Protein AF-0000000086523453 (afdb_homodimer)

Solvent-accessible surface area (backbone atoms only — not comparable to full-atom values): 12894 Å² total; per-residue (Å²): 135,84,78,77,76,75,79,75,74,76,71,74,72,71,74,71,70,66,69,70,64,76,69,58,44,53,35,40,29,28,6,10,30,69,18,30,41,33,29,72,36,93,56,28,33,38,37,38,46,43,72,28,90,29,22,49,87,71,52,66,56,50,11,13,32,19,27,64,87,33,46,65,54,89,89,49,62,55,28,38,37,42,44,21,76,66,43,42,78,51,52,44,46,43,41,31,61,88,31,75,49,38,33,20,28,41,92,48,55,90,76,26,42,23,64,75,42,78,44,135,134,83,77,77,76,74,78,73,74,74,70,74,73,70,73,69,69,64,70,69,64,78,69,58,43,52,34,39,30,28,7,12,30,69,18,30,41,33,29,75,36,94,56,27,32,37,37,39,45,44,73,29,91,28,22,50,87,72,51,65,56,48,12,13,30,19,26,65,86,33,45,64,56,88,89,47,61,55,28,38,35,44,44,22,77,64,43,41,77,51,51,44,47,45,41,31,59,88,32,73,48,36,33,19,29,42,92,46,55,89,74,24,41,24,64,72,44,78,44,136

Sequence (240 aa):
MNKKLGKISLIAAALLLNSYAYADYPLTCRGGGSLSIHNVGGNQVQIRFSPGAGAVTNGLQPGQCTWSDRALRDSEPRRICDSSSSASSYVAQLLNSNAYTIFQIGQGRPGCFSVTRVGPMNKKLGKISLIAAALLLNSYAYADYPLTCRGGGSLSIHNVGGNQVQIRFSPGAGAVTNGLQPGQCTWSDRALRDSEPRRICDSSSSASSYVAQLLNSNAYTIFQIGQGRPGCFSVTRVGP

Secondary structure (DSSP, 8-state):
------------------------EEEEEE-STT-EEEEEETTEEEEE-EEPSSSGGG---TTEEEESSSPPPTTS-SEEEEEHHHHTTTTTGGG-TT-EEEEEEES--TTSEEEEEE--/-----------------------PEEEEEE-STT-EEEEEETTEEEEE-EEPSSSGGG---TTEEEESSSPPPTTS-SEEEEEHHHHTTTTTGGG-TT-EEEEEE-S--TTSEEEEEE--

Nearest PDB structures (foldseek):
  6cqo-assembly4_H-2  TM=5.719E-01  e=1.404E-01  Saccharomyces cerevisiae S288C
  6cqm-assembly2_H-3  TM=5.966E-01  e=2.807E-01  Saccharomyces cerevisiae S288C
  9f2a-assembly1_A  TM=5.270E-01  e=2.993E+00  Pyrococcus abyssi GE5
  8ejf-assembly1_A  TM=3.540E-01  e=5.331E+00  Mammarenavirus lassaense
  7sh2-assembly1_G  TM=2.109E-01  e=7.115E+00  Saccharomyces cerevisiae

pLDDT: mean 84.62, std 21.48, range [30.52, 98.56]

Radius of gyration: 29.09 Å; Cα contacts (8 Å, |Δi|>4): 579; chains: 2; bounding box: 62×140×66 Å

Foldseek 3Di:
DPPPPPPPPPPPPPPPVPVVVQFFFKKKAAAADPWDWDDPDPQKIKIFAAWDPWACVVPDFHRYIATNHITDDPLDARMAMDGNVVCVVCVVRNHDRPHMKIFGFGDDDPRHTYGPDIDD/DPPPPPPPPPPPPPPPVPVVVQFFFKKKAAAADPWDWDDPDPQKIKIFAAWDPWACVVPDFHRYIATNHITDDPLDARIAMDGNVVCVVCVVRNHDRPHMKIFRFGDDDPRHTYGPDIDD

Organism: NCBI:txid111769

Structure (mmCIF, N/CA/C/O backbone):
data_AF-0000000086523453-model_v1
#
loop_
_entity.id
_entity.type
_entity.pdbx_description
1 polymer 'Secreted protein'
#
loop_
_atom_site.group_PDB
_atom_site.id
_atom_site.type_symbol
_atom_site.label_atom_id
_atom_site.label_alt_id
_atom_site.label_comp_id
_atom_site.label_asym_id
_atom_site.label_entity_id
_atom_site.label_seq_id
_atom_site.pdbx_PDB_ins_code
_atom_site.Cartn_x
_atom_site.Cartn_y
_atom_site.Cartn_z
_atom_site.occupancy
_atom_site.B_iso_or_equiv
_atom_site.auth_seq_id
_atom_site.auth_comp_id
_atom_site.auth_asym_id
_atom_site.auth_atom_id
_atom_site.pdbx_PDB_model_num
ATOM 1 N N . MET A 1 1 ? -28.594 -79.688 -10.172 1 30.77 1 MET A N 1
ATOM 2 C CA . MET A 1 1 ? -28.062 -78.625 -11.039 1 30.77 1 MET A CA 1
ATOM 3 C C . MET A 1 1 ? -28.047 -77.312 -10.312 1 30.77 1 MET A C 1
ATOM 5 O O . MET A 1 1 ? -29.062 -76.625 -10.25 1 30.77 1 MET A O 1
ATOM 9 N N . ASN A 1 2 ? -27.328 -77.25 -9.109 1 40.47 2 ASN A N 1
ATOM 10 C CA . ASN A 1 2 ? -27.172 -76.125 -8.148 1 40.47 2 ASN A CA 1
ATOM 11 C C . ASN A 1 2 ? -26.516 -74.938 -8.797 1 40.47 2 ASN A C 1
ATOM 13 O O . ASN A 1 2 ? -25.375 -75 -9.25 1 40.47 2 ASN A O 1
ATOM 17 N N . LYS A 1 3 ? -27.391 -74 -9.43 1 41.38 3 LYS A N 1
ATOM 18 C CA . LYS A 1 3 ? -27.016 -72.75 -10.047 1 41.38 3 LYS A CA 1
ATOM 19 C C . LYS A 1 3 ? -26.281 -71.812 -9.055 1 41.38 3 LYS A C 1
ATOM 21 O O . LYS A 1 3 ? -26.828 -71.5 -8.008 1 41.38 3 LYS A O 1
ATOM 26 N N . LYS A 1 4 ? -24.938 -72 -8.93 1 41.97 4 LYS A N 1
ATOM 27 C CA . LYS A 1 4 ? -24.031 -71.062 -8.234 1 41.97 4 LYS A CA 1
ATOM 28 C C . LYS A 1 4 ? -24.297 -69.625 -8.656 1 41.97 4 LYS A C 1
ATOM 30 O O . LYS A 1 4 ? -24.188 -69.312 -9.836 1 41.97 4 LYS A O 1
ATOM 35 N N . LEU A 1 5 ? -25.328 -68.938 -8.055 1 47.31 5 LEU A N 1
ATOM 36 C CA . LEU A 1 5 ? -25.531 -67.5 -8.203 1 47.31 5 LEU A CA 1
ATOM 37 C C . LEU A 1 5 ? -24.234 -66.75 -8.023 1 47.31 5 LEU A C 1
ATOM 39 O O . LEU A 1 5 ? -23.562 -66.875 -6.996 1 47.31 5 LEU A O 1
ATOM 43 N N . GLY A 1 6 ? -23.547 -66.5 -9.109 1 41.75 6 GLY A N 1
ATOM 44 C CA . GLY A 1 6 ? -22.344 -65.688 -9.18 1 41.75 6 GLY A CA 1
ATOM 45 C C . GLY A 1 6 ? -22.5 -64.312 -8.5 1 41.75 6 GLY A C 1
ATOM 46 O O . GLY A 1 6 ? -23.5 -63.625 -8.719 1 41.75 6 GLY A O 1
ATOM 47 N N . LYS A 1 7 ? -22.016 -64.125 -7.168 1 49 7 LYS A N 1
ATOM 48 C CA . LYS A 1 7 ? -21.891 -62.906 -6.422 1 49 7 LYS A CA 1
ATOM 49 C C . LYS A 1 7 ? -21.359 -61.781 -7.305 1 49 7 LYS A C 1
ATOM 51 O O . LYS A 1 7 ? -20.25 -61.875 -7.828 1 49 7 LYS A O 1
ATOM 56 N N . ILE A 1 8 ? -22.297 -61.125 -8.055 1 43.66 8 ILE A N 1
ATOM 57 C CA . ILE A 1 8 ? -21.891 -59.906 -8.727 1 43.66 8 ILE A CA 1
ATOM 58 C C . ILE A 1 8 ? -21.297 -58.938 -7.715 1 43.66 8 ILE A C 1
ATOM 60 O O . ILE A 1 8 ? -21.953 -58.531 -6.754 1 43.66 8 ILE A O 1
ATOM 64 N N . SER A 1 9 ? -20 -59.094 -7.469 1 44.72 9 SER A N 1
ATOM 65 C CA . SER A 1 9 ? -19.344 -58.094 -6.656 1 44.72 9 SER A CA 1
ATOM 66 C C . SER A 1 9 ? -19.609 -56.688 -7.215 1 44.72 9 SER A C 1
ATOM 68 O O . SER A 1 9 ? -19.266 -56.406 -8.367 1 44.72 9 SER A O 1
ATOM 70 N N . LEU A 1 10 ? -20.719 -56.062 -6.758 1 43.69 10 LEU A N 1
ATOM 71 C CA . LEU A 1 10 ? -20.844 -54.625 -7.051 1 43.69 10 LEU A CA 1
ATOM 72 C C . LEU A 1 10 ? -19.562 -53.875 -6.656 1 43.69 10 LEU A C 1
ATOM 74 O O . LEU A 1 10 ? -19.219 -53.844 -5.477 1 43.69 10 LEU A O 1
ATOM 78 N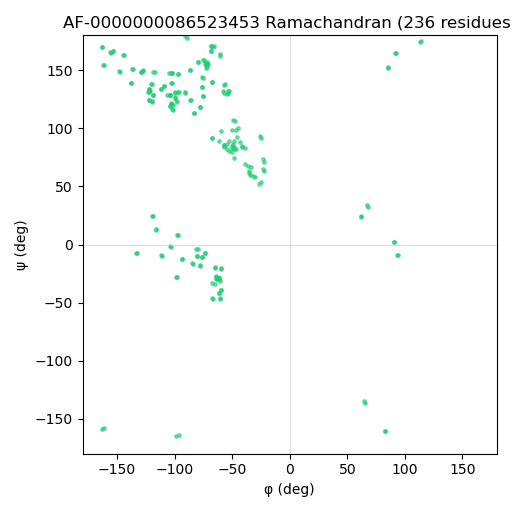 N . ILE A 1 11 ? -18.562 -53.875 -7.512 1 41.47 11 ILE A N 1
ATOM 79 C CA . ILE A 1 11 ? -17.453 -52.969 -7.27 1 41.47 11 ILE A CA 1
ATOM 80 C C . ILE A 1 11 ? -17.969 -51.531 -7.18 1 41.47 11 ILE A C 1
ATOM 82 O O . ILE A 1 11 ? -18.531 -51 -8.141 1 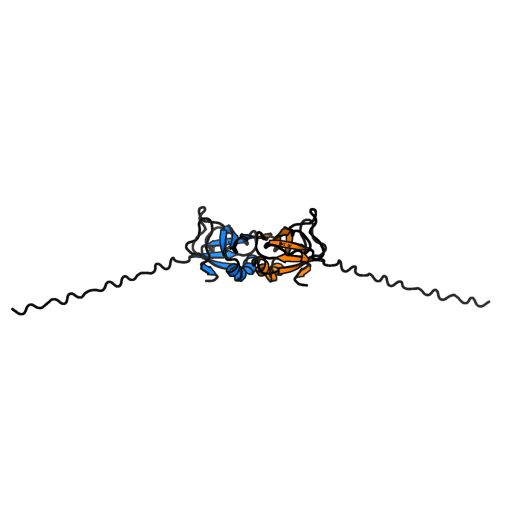41.47 11 ILE A O 1
ATOM 86 N N . ALA A 1 12 ? -18.422 -51.156 -6.043 1 40.56 12 ALA A N 1
ATOM 87 C CA . ALA A 1 12 ? -18.641 -49.719 -5.867 1 40.56 12 ALA A CA 1
ATOM 88 C C . ALA A 1 12 ? -17.422 -48.938 -6.312 1 40.56 12 ALA A C 1
ATOM 90 O O . ALA A 1 12 ? -16.328 -49.094 -5.766 1 40.56 12 ALA A O 1
ATOM 91 N N . ALA A 1 13 ? -17.344 -48.562 -7.598 1 41.72 13 ALA A N 1
ATOM 92 C CA . ALA A 1 13 ? -16.375 -47.562 -7.957 1 41.72 13 ALA A CA 1
ATOM 93 C C . ALA A 1 13 ? -16.516 -46.312 -7.074 1 41.72 13 ALA A C 1
ATOM 95 O O . ALA A 1 13 ? -17.562 -45.656 -7.09 1 41.72 13 ALA A O 1
ATOM 96 N N . ALA A 1 14 ? -15.992 -46.344 -5.91 1 39.88 14 ALA A N 1
ATOM 97 C CA . ALA A 1 14 ? -15.836 -45.031 -5.266 1 39.88 14 ALA A CA 1
ATOM 98 C C . ALA A 1 14 ? -15.32 -44 -6.254 1 39.88 14 ALA A C 1
ATOM 100 O O . ALA A 1 14 ? -14.258 -44.156 -6.848 1 39.88 14 ALA A O 1
ATOM 101 N N . LEU A 1 15 ? -16.219 -43.344 -6.973 1 38.41 15 LEU A N 1
ATOM 102 C CA . LEU A 1 15 ? -15.805 -42.094 -7.574 1 38.41 15 LEU A CA 1
ATOM 103 C C . LEU A 1 15 ? -14.898 -41.312 -6.637 1 38.41 15 LEU A C 1
ATOM 105 O O . LEU A 1 15 ? -15.336 -40.812 -5.59 1 38.41 15 LEU A O 1
ATOM 109 N N . LEU A 1 16 ? -13.719 -41.812 -6.43 1 35.88 16 LEU A N 1
ATOM 110 C CA . LEU A 1 16 ? -12.758 -40.844 -5.914 1 35.88 16 LEU A CA 1
ATOM 111 C C . LEU A 1 16 ? -13 -39.469 -6.523 1 35.88 16 LEU A C 1
ATOM 113 O O . LEU A 1 16 ? -12.711 -39.25 -7.703 1 35.88 16 LEU A O 1
ATOM 117 N N . LEU A 1 17 ? -14.148 -38.875 -6.305 1 36.44 17 LEU A N 1
ATOM 118 C CA . LEU A 1 17 ? -14.117 -37.438 -6.484 1 36.44 17 LEU A CA 1
ATOM 119 C C . LEU A 1 17 ? -12.75 -36.875 -6.105 1 36.44 17 LEU A C 1
ATOM 121 O O . LEU A 1 17 ? -12.414 -36.781 -4.926 1 36.44 17 LEU A O 1
ATOM 125 N N . ASN A 1 18 ? -11.742 -37.312 -6.746 1 38.66 18 ASN A N 1
ATOM 126 C CA . ASN A 1 18 ? -10.586 -36.406 -6.645 1 38.66 18 ASN A CA 1
ATOM 127 C C . ASN A 1 18 ? -11.008 -34.938 -6.613 1 38.66 18 ASN A C 1
ATOM 129 O O . ASN A 1 18 ? -11.539 -34.438 -7.598 1 38.66 18 ASN A O 1
ATOM 133 N N . SER A 1 19 ? -11.703 -34.531 -5.672 1 39.06 19 SER A N 1
ATOM 134 C CA . SER A 1 19 ? -11.695 -33.094 -5.512 1 39.06 19 SER A CA 1
ATOM 135 C C . SER A 1 19 ? -10.445 -32.469 -6.121 1 39.06 19 SER A C 1
ATOM 137 O O . SER A 1 19 ? -9.328 -32.75 -5.676 1 39.06 19 SER A O 1
ATOM 139 N N . TYR A 1 20 ? -10.234 -32.531 -7.391 1 39.69 20 TYR A N 1
ATOM 140 C CA . TYR A 1 20 ?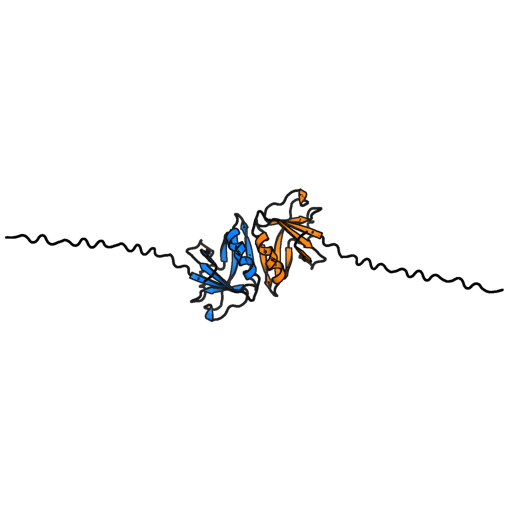 -9.188 -31.719 -7.996 1 39.69 20 TYR A CA 1
ATOM 141 C C . TYR A 1 20 ? -8.93 -30.469 -7.172 1 39.69 20 TYR A C 1
ATOM 143 O O . TYR A 1 20 ? -9.805 -29.609 -7.059 1 39.69 20 TYR A O 1
ATOM 151 N N . ALA A 1 21 ? -8.688 -30.547 -5.902 1 43.75 21 ALA A N 1
ATOM 152 C CA . ALA A 1 21 ? -8.203 -29.375 -5.18 1 43.75 21 ALA A CA 1
ATOM 153 C C . ALA A 1 21 ? -7.527 -28.391 -6.129 1 43.75 21 ALA A C 1
ATOM 155 O O . ALA A 1 21 ? -6.617 -28.766 -6.875 1 43.75 21 ALA A O 1
ATOM 156 N N . TYR A 1 22 ? -8.234 -27.688 -6.934 1 51.69 22 TYR A N 1
ATOM 157 C CA . TYR A 1 22 ? -7.59 -26.688 -7.77 1 51.69 22 TYR A CA 1
ATOM 158 C C . TYR A 1 22 ? -6.289 -26.203 -7.133 1 51.69 22 TYR A C 1
ATOM 160 O O . TYR A 1 22 ? -6.254 -25.891 -5.941 1 51.69 22 TYR A O 1
ATOM 168 N N . ALA A 1 23 ? -5.164 -26.797 -7.465 1 68 23 ALA A N 1
ATOM 169 C CA . ALA A 1 23 ? -3.816 -26.656 -6.918 1 68 23 ALA A CA 1
ATOM 170 C C . ALA A 1 23 ? -3.42 -25.172 -6.828 1 68 23 ALA A C 1
ATOM 172 O O . ALA A 1 23 ? -3.607 -24.422 -7.781 1 68 23 ALA A O 1
ATOM 173 N N . ASP A 1 24 ? -3.398 -24.688 -5.621 1 86.69 24 ASP A N 1
ATOM 174 C CA . ASP A 1 24 ? -2.77 -23.391 -5.398 1 86.69 24 ASP A CA 1
ATOM 175 C C . ASP A 1 24 ? -1.308 -23.406 -5.844 1 86.69 24 ASP A C 1
ATOM 177 O O . ASP A 1 24 ? -0.628 -24.422 -5.723 1 86.69 24 ASP A O 1
ATOM 181 N N . TYR A 1 25 ? -0.963 -22.453 -6.555 1 92 25 TYR A N 1
ATOM 182 C CA . TYR A 1 25 ? 0.413 -22.312 -7.012 1 92 25 TYR A CA 1
ATOM 183 C C . TYR A 1 25 ? 1.116 -21.188 -6.258 1 92 25 TYR A C 1
ATOM 185 O O . TYR A 1 25 ? 0.587 -20.078 -6.148 1 92 25 TYR A O 1
ATOM 193 N N . PRO A 1 26 ? 2.279 -21.516 -5.73 1 96.56 26 PRO A N 1
ATOM 194 C CA . PRO A 1 26 ? 2.971 -20.516 -4.918 1 96.56 26 PRO A CA 1
ATOM 195 C C . PRO A 1 26 ? 3.666 -19.453 -5.762 1 96.56 26 PRO A C 1
ATOM 197 O O . PRO A 1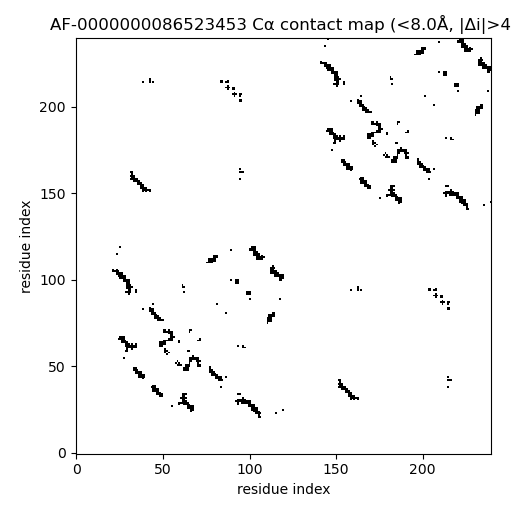 26 ? 4.504 -19.766 -6.602 1 96.56 26 PRO A O 1
ATOM 200 N N . LEU A 1 27 ? 3.264 -18.266 -5.602 1 97.31 27 LEU A N 1
ATOM 201 C CA . LEU A 1 27 ? 3.92 -17.062 -6.133 1 97.31 27 LEU A CA 1
ATOM 202 C C . LEU A 1 27 ? 4.727 -16.359 -5.047 1 97.31 27 LEU A C 1
ATOM 204 O O . LEU A 1 27 ? 4.168 -15.93 -4.035 1 97.31 27 LEU A O 1
ATOM 208 N N . THR A 1 28 ? 6.023 -16.281 -5.184 1 98.56 28 THR A N 1
ATOM 209 C CA . THR A 1 28 ? 6.891 -15.617 -4.219 1 98.56 28 THR A CA 1
ATOM 210 C C . THR A 1 28 ? 7.191 -14.188 -4.66 1 98.56 28 THR A C 1
ATOM 212 O O . THR A 1 28 ? 7.59 -13.953 -5.801 1 98.56 28 THR A O 1
ATOM 215 N N . CYS A 1 29 ? 7.016 -13.258 -3.736 1 98.44 29 CYS A N 1
ATOM 216 C CA . CYS A 1 29 ? 7.289 -11.852 -3.99 1 98.44 29 CYS A CA 1
ATOM 217 C C . CYS A 1 29 ? 8.32 -11.305 -3.008 1 98.44 29 CYS A C 1
ATOM 219 O O . CYS A 1 29 ? 8.258 -11.594 -1.812 1 98.44 29 CYS A O 1
ATOM 221 N N . ARG A 1 30 ? 9.281 -10.586 -3.504 1 98 30 ARG A N 1
ATOM 222 C CA . ARG A 1 30 ? 10.125 -9.758 -2.646 1 98 30 ARG A CA 1
ATOM 223 C C . ARG A 1 30 ? 9.555 -8.352 -2.521 1 98 30 ARG A C 1
ATOM 225 O O . ARG A 1 30 ? 9.203 -7.727 -3.525 1 98 30 ARG A O 1
ATOM 232 N N . GLY A 1 31 ? 9.469 -7.895 -1.261 1 97.38 31 GLY A N 1
ATOM 233 C CA . GLY A 1 31 ? 8.953 -6.551 -1.049 1 97.38 31 GLY A CA 1
ATOM 234 C C . GLY A 1 31 ? 9.883 -5.465 -1.547 1 97.38 31 GLY A C 1
ATOM 235 O O . GLY A 1 31 ? 11.031 -5.742 -1.9 1 97.38 31 GLY A O 1
ATOM 236 N N . GLY A 1 32 ? 9.328 -4.215 -1.537 1 96.81 32 GLY A N 1
ATOM 237 C CA . GLY A 1 32 ? 10.133 -3.066 -1.926 1 96.81 32 GLY A CA 1
ATOM 238 C C . GLY A 1 32 ? 10.195 -2.863 -3.428 1 96.81 32 GLY A C 1
ATOM 239 O O . GLY A 1 32 ? 9.266 -3.238 -4.148 1 96.81 32 GLY A O 1
ATOM 240 N N . GLY A 1 33 ? 11.18 -2.139 -3.793 1 95.88 33 GLY A N 1
ATOM 241 C CA . GLY A 1 33 ? 11.297 -1.812 -5.203 1 95.88 33 GLY A CA 1
ATOM 242 C C . GLY A 1 33 ? 10.156 -0.948 -5.715 1 95.88 33 GLY A C 1
ATOM 243 O O . GLY A 1 33 ? 9.805 0.053 -5.086 1 95.88 33 GLY A O 1
ATOM 244 N N . SER A 1 34 ? 9.648 -1.332 -6.848 1 91.56 34 SER A N 1
ATOM 245 C CA . SER A 1 34 ? 8.57 -0.537 -7.426 1 91.56 34 SER A CA 1
ATOM 246 C C . SER A 1 34 ? 7.207 -1.147 -7.117 1 91.56 34 SER A C 1
ATOM 248 O O . SER A 1 34 ? 6.203 -0.782 -7.734 1 91.56 34 SER A O 1
ATOM 250 N N . LEU A 1 35 ? 7.168 -2.148 -6.273 1 97.19 35 LEU A N 1
ATOM 251 C CA . LEU A 1 35 ? 5.898 -2.762 -5.895 1 97.19 35 LEU A CA 1
ATOM 252 C C . LEU A 1 35 ? 4.945 -1.725 -5.309 1 97.19 35 LEU A C 1
ATOM 254 O O . LEU A 1 35 ? 5.363 -0.867 -4.527 1 97.19 35 LEU A O 1
ATOM 258 N N . SER A 1 36 ? 3.619 -1.779 -5.711 1 97.75 36 SER A N 1
ATOM 259 C CA . SER A 1 36 ? 2.65 -0.798 -5.23 1 97.75 36 SER A CA 1
ATOM 260 C C . SER A 1 36 ? 1.34 -1.466 -4.828 1 97.75 36 SER A C 1
ATOM 262 O O . SER A 1 36 ? 0.986 -2.52 -5.359 1 97.75 36 SER A O 1
ATOM 264 N N . ILE A 1 37 ? 0.709 -0.859 -3.922 1 97.44 37 ILE A N 1
ATOM 265 C CA . ILE A 1 37 ? -0.553 -1.327 -3.359 1 97.44 37 ILE A CA 1
ATOM 266 C C . ILE A 1 37 ? -1.645 -0.287 -3.604 1 97.44 37 ILE A C 1
ATOM 268 O O . ILE A 1 37 ? -1.501 0.875 -3.217 1 97.44 37 ILE A O 1
ATOM 272 N N . HIS A 1 38 ? -2.688 -0.733 -4.25 1 97 38 HIS A N 1
ATOM 273 C CA . HIS A 1 38 ? -3.766 0.158 -4.664 1 97 38 HIS A CA 1
ATOM 274 C C . HIS A 1 38 ? -5.105 -0.291 -4.086 1 97 38 HIS A C 1
ATOM 276 O O . HIS A 1 38 ? -5.516 -1.438 -4.277 1 97 38 HIS A O 1
ATOM 282 N N . ASN A 1 39 ? -5.695 0.642 -3.398 1 94 39 ASN A N 1
ATOM 283 C CA . ASN A 1 39 ? -7.109 0.435 -3.105 1 94 39 ASN A CA 1
ATOM 284 C C . ASN A 1 39 ? -7.98 0.693 -4.332 1 94 39 ASN A C 1
ATOM 286 O O . ASN A 1 39 ? -7.898 1.762 -4.941 1 94 39 ASN A O 1
ATOM 290 N N . VAL A 1 40 ? -8.859 -0.261 -4.691 1 92 40 VAL A N 1
ATOM 291 C CA . VAL A 1 40 ? -9.617 -0.084 -5.93 1 92 40 VAL A CA 1
ATOM 292 C C . VAL A 1 40 ? -11.102 0.027 -5.621 1 92 40 VAL A C 1
ATOM 294 O O . VAL A 1 40 ? -11.945 -0.09 -6.516 1 92 40 VAL A O 1
ATOM 297 N N . GLY A 1 41 ? -11.383 0.213 -4.375 1 85.19 41 GLY A N 1
ATOM 298 C CA . GLY A 1 41 ? -12.781 0.335 -3.973 1 85.19 41 GLY A CA 1
ATOM 299 C C . GLY A 1 41 ? -13.406 -0.992 -3.594 1 85.19 41 GLY A C 1
ATOM 300 O O . GLY A 1 41 ? -12.812 -2.051 -3.812 1 85.19 41 GLY A O 1
ATOM 301 N N . GLY A 1 42 ? -14.547 -1.002 -2.938 1 87.19 42 GLY A N 1
ATOM 302 C CA . GLY A 1 42 ? -15.266 -2.215 -2.582 1 87.19 42 GLY A CA 1
ATOM 303 C C . GLY A 1 42 ? -14.477 -3.127 -1.661 1 87.19 42 GLY A C 1
ATOM 304 O O . GLY A 1 42 ? -14.578 -4.352 -1.755 1 87.19 42 GLY A O 1
ATOM 305 N N . ASN A 1 43 ? -13.578 -2.514 -0.96 1 89.12 43 ASN A N 1
ATOM 306 C CA . ASN A 1 43 ? -12.75 -3.268 -0.023 1 89.12 43 ASN A CA 1
ATOM 307 C C . ASN A 1 43 ? -11.812 -4.227 -0.748 1 89.12 43 ASN A C 1
ATOM 309 O O . ASN A 1 43 ? -11.617 -5.363 -0.313 1 89.12 43 ASN A O 1
ATOM 313 N N . GLN A 1 44 ? -11.414 -3.801 -1.829 1 93.81 44 GLN A N 1
ATOM 314 C CA . GLN A 1 44 ? -10.477 -4.586 -2.619 1 93.81 44 GLN A CA 1
ATOM 315 C C . GLN A 1 44 ? -9.164 -3.832 -2.824 1 93.81 44 GLN A C 1
ATOM 317 O O . GLN A 1 44 ? -9.148 -2.602 -2.895 1 93.81 44 GLN A O 1
ATOM 322 N N . VAL A 1 45 ? -8.07 -4.664 -2.918 1 96.38 45 VAL A N 1
ATOM 323 C CA . VAL A 1 45 ? -6.75 -4.098 -3.188 1 96.38 45 VAL A CA 1
ATOM 324 C C . VAL A 1 45 ? -6.102 -4.832 -4.355 1 96.38 45 VAL A C 1
ATOM 326 O O . VAL A 1 45 ? -6.402 -6.004 -4.605 1 96.38 45 VAL A O 1
ATOM 329 N N . GLN A 1 46 ? -5.355 -4.102 -5.031 1 96.44 46 GLN A N 1
ATOM 330 C CA . GLN A 1 46 ? -4.484 -4.633 -6.074 1 96.44 46 GLN A CA 1
ATOM 331 C C . GLN A 1 46 ? -3.018 -4.363 -5.762 1 96.44 46 GLN A C 1
ATOM 333 O O . GLN A 1 46 ? -2.648 -3.236 -5.418 1 96.44 46 GLN A O 1
ATOM 338 N N . ILE A 1 47 ? -2.244 -5.391 -5.816 1 97.69 47 ILE A N 1
ATOM 339 C CA . ILE A 1 47 ? -0.794 -5.297 -5.68 1 97.69 47 ILE A CA 1
ATOM 340 C C . ILE A 1 47 ? -0.138 -5.43 -7.055 1 97.69 47 ILE A C 1
ATOM 342 O O . ILE A 1 47 ? -0.35 -6.422 -7.758 1 97.69 47 ILE A O 1
ATOM 346 N N . ARG A 1 48 ? 0.616 -4.414 -7.422 1 98.06 48 ARG A N 1
ATOM 347 C CA . ARG A 1 48 ? 1.336 -4.465 -8.688 1 98.06 48 ARG A CA 1
ATOM 348 C C . ARG A 1 48 ? 2.814 -4.77 -8.469 1 98.06 48 ARG A C 1
ATOM 350 O O . ARG A 1 48 ? 3.428 -4.254 -7.535 1 98.06 48 ARG A O 1
ATOM 357 N N . PHE A 1 49 ? 3.277 -5.641 -9.406 1 97.75 49 PHE A N 1
ATOM 358 C CA . PHE A 1 49 ? 4.652 -6.102 -9.25 1 97.75 49 PHE A CA 1
ATOM 359 C C . PHE A 1 49 ? 5.316 -6.293 -10.609 1 97.75 49 PHE A C 1
ATOM 361 O O . PHE A 1 49 ? 4.645 -6.273 -11.641 1 97.75 49 PHE A O 1
ATOM 368 N N . SER A 1 50 ? 6.648 -6.359 -10.523 1 97.81 50 SER A N 1
ATOM 369 C CA . SER A 1 50 ? 7.418 -6.766 -11.695 1 97.81 50 SER A CA 1
ATOM 370 C C . SER A 1 50 ? 7.762 -8.25 -11.648 1 97.81 50 SER A C 1
ATOM 372 O O . SER A 1 50 ? 7.957 -8.812 -10.562 1 97.81 50 SER A O 1
ATOM 374 N N . PRO A 1 51 ? 7.809 -8.898 -12.883 1 97.94 51 PRO A N 1
ATOM 375 C CA . PRO A 1 51 ? 8.156 -10.32 -12.875 1 97.94 51 PRO A CA 1
ATOM 376 C C . PRO A 1 51 ? 9.648 -10.562 -12.648 1 97.94 51 PRO A C 1
ATOM 378 O O . PRO A 1 51 ? 10.484 -9.773 -13.094 1 97.94 51 PRO A O 1
ATOM 381 N N . GLY A 1 52 ? 10 -11.633 -11.914 1 97.81 52 GLY A N 1
ATOM 382 C CA . GLY A 1 52 ? 11.383 -12.086 -11.836 1 97.81 52 GLY A CA 1
ATOM 383 C C . GLY A 1 52 ? 11.891 -12.656 -13.141 1 97.81 52 GLY A C 1
ATOM 384 O O . GLY A 1 52 ? 11.117 -12.906 -14.07 1 97.81 52 GLY A O 1
ATOM 385 N N . ALA A 1 53 ? 13.148 -12.812 -13.195 1 95.94 53 ALA A N 1
ATOM 386 C CA . ALA A 1 53 ? 13.797 -13.266 -14.43 1 95.94 53 ALA A CA 1
ATOM 387 C C . ALA A 1 53 ? 13.633 -14.766 -14.609 1 95.94 53 ALA A C 1
ATOM 389 O O . ALA A 1 53 ? 13.812 -15.289 -15.711 1 95.94 53 ALA A O 1
ATOM 390 N N . GLY A 1 54 ? 13.305 -15.523 -13.641 1 96.19 54 GLY A N 1
ATOM 391 C CA . GLY A 1 54 ? 13.156 -16.969 -13.617 1 96.19 54 GLY A CA 1
ATOM 392 C C . GLY A 1 54 ? 12.375 -17.469 -12.406 1 96.19 54 GLY A C 1
ATOM 393 O O . GLY A 1 54 ? 11.562 -16.719 -11.844 1 96.19 54 GLY A O 1
ATOM 394 N N . ALA A 1 55 ? 12.641 -18.75 -12.172 1 96.25 55 ALA A N 1
ATOM 395 C CA . ALA A 1 55 ? 12.039 -1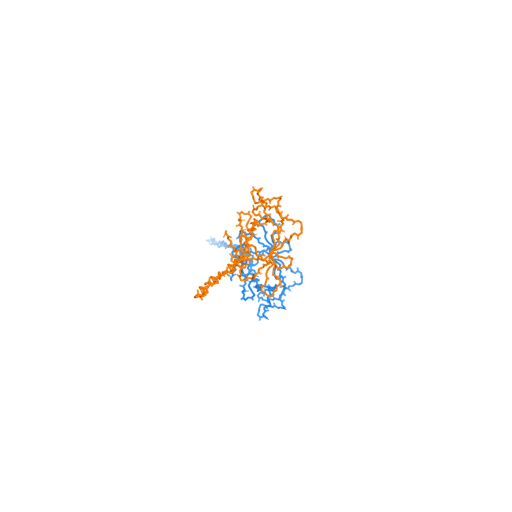9.297 -10.953 1 96.25 55 ALA A CA 1
ATOM 396 C C . ALA A 1 55 ? 12.641 -18.641 -9.711 1 96.25 55 ALA A C 1
ATOM 398 O O . ALA A 1 55 ? 13.641 -17.922 -9.797 1 96.25 55 ALA A O 1
ATOM 399 N N . VAL A 1 56 ? 12.031 -18.922 -8.594 1 96.25 56 VAL A N 1
ATOM 400 C CA . VAL A 1 56 ? 12.406 -18.25 -7.355 1 96.25 56 VAL A CA 1
ATOM 401 C C . VAL A 1 56 ? 13.867 -18.562 -7.023 1 96.25 56 VAL A C 1
ATOM 403 O O . VAL A 1 56 ? 14.555 -17.766 -6.395 1 96.25 56 VAL A O 1
ATOM 406 N N . THR A 1 57 ? 14.312 -19.719 -7.457 1 95.75 57 THR A N 1
ATOM 407 C CA . THR A 1 57 ? 15.68 -20.156 -7.16 1 95.75 57 THR A CA 1
ATOM 408 C C . THR A 1 57 ? 16.688 -19.234 -7.836 1 95.75 57 THR A C 1
ATOM 410 O O . THR A 1 57 ? 17.859 -19.172 -7.434 1 95.75 57 THR A O 1
ATOM 413 N N . ASN A 1 58 ? 16.312 -18.469 -8.836 1 96 58 ASN A N 1
ATOM 414 C CA . ASN A 1 58 ? 17.188 -17.531 -9.547 1 96 58 ASN A CA 1
ATOM 415 C C . ASN A 1 58 ? 17.328 -16.219 -8.781 1 96 58 ASN A C 1
ATOM 417 O O . ASN A 1 58 ? 18.125 -15.359 -9.164 1 96 58 ASN A O 1
ATOM 421 N N . GLY A 1 59 ? 16.625 -16.047 -7.672 1 96.56 59 GLY A N 1
ATOM 422 C CA . GLY A 1 59 ? 16.656 -14.82 -6.902 1 96.56 59 GLY A CA 1
ATOM 423 C C . GLY A 1 59 ? 15.68 -13.773 -7.398 1 96.56 59 GLY A C 1
ATOM 424 O O . GLY A 1 59 ? 15.312 -13.766 -8.578 1 96.56 59 GLY A O 1
ATOM 425 N N . LEU A 1 60 ? 15.258 -12.945 -6.488 1 98 60 LEU A N 1
ATOM 426 C CA . LEU A 1 60 ? 14.344 -11.852 -6.801 1 98 60 LEU A CA 1
ATOM 427 C C . LEU A 1 60 ? 14.961 -10.508 -6.422 1 98 60 LEU A C 1
ATOM 429 O O . LEU A 1 60 ? 15.508 -10.359 -5.328 1 98 60 LEU A O 1
ATOM 433 N N . GLN A 1 61 ? 14.906 -9.562 -7.324 1 97.38 61 GLN A N 1
ATOM 434 C CA . GLN A 1 61 ? 15.141 -8.172 -6.945 1 97.38 61 GLN A CA 1
ATOM 435 C C . GLN A 1 61 ? 13.945 -7.594 -6.191 1 97.38 61 GLN A C 1
ATOM 437 O O . GLN A 1 61 ? 12.836 -8.125 -6.281 1 97.38 61 GLN A O 1
ATOM 442 N N . PRO A 1 62 ? 14.211 -6.535 -5.434 1 97.44 62 PRO A N 1
ATOM 443 C CA . PRO A 1 62 ? 13.078 -5.902 -4.75 1 97.44 62 PRO A CA 1
ATOM 444 C C . PRO A 1 62 ? 11.945 -5.543 -5.703 1 97.44 62 PRO A C 1
ATOM 446 O O . PRO A 1 62 ? 12.188 -5.031 -6.797 1 97.44 62 PRO A O 1
ATOM 449 N N . GLY A 1 63 ? 10.688 -5.887 -5.348 1 97.62 63 GLY A N 1
ATOM 450 C CA . GLY A 1 63 ? 9.508 -5.543 -6.121 1 97.62 63 GLY A CA 1
ATOM 451 C C . GLY A 1 63 ? 9.141 -6.594 -7.156 1 97.62 63 GLY A C 1
ATOM 452 O O . GLY A 1 63 ? 8.172 -6.438 -7.895 1 97.62 63 GLY A O 1
ATOM 453 N N . GLN A 1 64 ? 9.906 -7.699 -7.184 1 98.19 64 GLN A N 1
ATOM 454 C CA . GLN A 1 64 ? 9.641 -8.75 -8.164 1 98.19 64 GLN A CA 1
ATOM 455 C C . GLN A 1 64 ? 8.906 -9.922 -7.523 1 98.19 64 GLN A C 1
ATOM 457 O O . GLN A 1 64 ? 9.102 -10.219 -6.34 1 98.19 64 GLN A O 1
ATOM 462 N N . CYS A 1 65 ? 8.07 -10.562 -8.297 1 98.25 65 CYS A N 1
ATOM 463 C CA . CYS A 1 65 ? 7.426 -11.82 -7.941 1 98.25 65 CYS A CA 1
ATOM 464 C C . CYS A 1 65 ? 7.637 -12.867 -9.023 1 98.25 65 CYS A C 1
ATOM 466 O O . CYS A 1 65 ? 7.82 -12.531 -10.195 1 98.25 65 CYS A O 1
ATOM 468 N N . THR A 1 66 ? 7.684 -14.117 -8.609 1 98.19 66 THR A N 1
ATOM 469 C CA . THR A 1 66 ? 7.781 -15.195 -9.594 1 98.19 66 THR A CA 1
ATOM 470 C C . THR A 1 66 ? 7.234 -16.5 -9.023 1 98.19 66 THR A C 1
ATOM 472 O O . THR A 1 66 ? 6.973 -16.594 -7.824 1 98.19 66 THR A O 1
ATOM 475 N N . TRP A 1 67 ? 6.992 -17.422 -9.922 1 97.12 67 TRP A N 1
ATOM 476 C CA . TRP A 1 67 ? 6.562 -18.766 -9.531 1 97.12 67 TRP A CA 1
ATOM 477 C C . TRP A 1 67 ? 7.715 -19.547 -8.906 1 97.12 67 TRP A C 1
ATOM 479 O O . TRP A 1 67 ? 8.883 -19.219 -9.125 1 97.12 67 TRP A O 1
ATOM 489 N N . SER A 1 68 ? 7.352 -20.516 -8.133 1 95.75 68 SER A N 1
ATOM 490 C CA . SER A 1 68 ? 8.367 -21.344 -7.5 1 95.75 68 SER A CA 1
ATOM 491 C C . SER A 1 68 ? 9.125 -22.172 -8.531 1 95.75 68 SER A C 1
ATOM 493 O O . SER A 1 68 ? 10.312 -22.453 -8.359 1 95.75 68 SER A O 1
ATOM 495 N N . ASP A 1 69 ? 8.438 -22.562 -9.578 1 94.62 69 ASP A N 1
ATOM 496 C CA . ASP A 1 69 ? 9 -23.594 -10.461 1 94.62 69 ASP A CA 1
ATOM 497 C C . ASP A 1 69 ? 9.359 -23 -11.82 1 94.62 69 ASP A C 1
ATOM 499 O O . ASP A 1 69 ? 9.992 -23.672 -12.641 1 94.62 69 ASP A O 1
ATOM 503 N N . ARG A 1 70 ? 8.977 -21.797 -12.078 1 95.81 70 ARG A N 1
ATOM 504 C CA . ARG A 1 70 ? 9.258 -21.188 -13.375 1 95.81 70 ARG A CA 1
ATOM 505 C C . ARG A 1 70 ? 9.102 -19.672 -13.328 1 95.81 70 ARG A C 1
ATOM 507 O O . ARG A 1 70 ? 8.578 -19.141 -12.352 1 95.81 70 ARG A O 1
ATOM 514 N N . ALA A 1 71 ? 9.547 -19.016 -14.43 1 97 71 ALA A N 1
ATOM 515 C CA . ALA A 1 71 ? 9.258 -17.594 -14.656 1 97 71 ALA A CA 1
ATOM 516 C C . ALA A 1 71 ? 7.789 -17.375 -15 1 97 71 ALA A C 1
ATOM 518 O O . ALA A 1 71 ? 7.109 -18.297 -15.453 1 97 71 ALA A O 1
ATOM 519 N N . LEU A 1 72 ? 7.352 -16.172 -14.727 1 96 72 LEU A N 1
ATOM 520 C CA . LEU A 1 72 ? 6.035 -15.789 -15.234 1 96 72 LEU A CA 1
ATOM 521 C C . LEU A 1 72 ? 6.047 -15.688 -16.766 1 96 72 LEU A C 1
ATOM 523 O O . LEU A 1 72 ? 6.992 -15.148 -17.344 1 96 72 LEU A O 1
ATOM 527 N N . ARG A 1 73 ? 4.973 -16.172 -17.266 1 95.06 73 ARG A N 1
ATOM 528 C CA . ARG A 1 73 ? 4.793 -15.977 -18.703 1 95.06 73 ARG A CA 1
ATOM 529 C C . ARG A 1 73 ? 4.285 -14.578 -19.016 1 95.06 73 ARG A C 1
ATOM 531 O O . ARG A 1 73 ? 3.684 -13.922 -18.156 1 95.06 73 ARG A O 1
ATOM 538 N N . ASP A 1 74 ? 4.551 -14.141 -20.266 1 95.06 74 ASP A N 1
ATOM 539 C CA . ASP A 1 74 ? 4.141 -12.797 -20.672 1 95.06 74 ASP A CA 1
ATOM 540 C C . ASP A 1 74 ? 2.625 -12.641 -20.594 1 95.06 74 ASP A C 1
ATOM 542 O O . ASP A 1 74 ? 2.121 -11.539 -20.344 1 95.06 74 ASP A O 1
ATOM 546 N N . SER A 1 75 ? 1.887 -13.664 -20.781 1 92.56 75 SER A N 1
ATOM 547 C CA . SER A 1 75 ? 0.429 -13.633 -20.812 1 92.56 75 SER A CA 1
ATOM 548 C C . SER A 1 75 ? -0.161 -13.625 -19.406 1 92.56 75 SER A C 1
ATOM 550 O O . SER A 1 75 ? -1.369 -13.445 -19.234 1 92.56 75 SER A O 1
ATOM 552 N N . GLU A 1 76 ? 0.692 -13.844 -18.469 1 94.12 76 GLU A N 1
ATOM 553 C CA . GLU A 1 76 ? 0.19 -13.906 -17.109 1 94.12 76 GLU A CA 1
ATOM 554 C C . GLU A 1 76 ? 0.12 -12.516 -16.484 1 94.12 76 GLU A C 1
ATOM 556 O O . GLU A 1 76 ? 0.896 -11.625 -16.844 1 94.12 76 GLU A O 1
ATOM 561 N N . PRO A 1 77 ? -0.854 -12.352 -15.555 1 95 77 PRO A N 1
ATOM 562 C CA . PRO A 1 77 ? -1.011 -11.023 -14.938 1 95 77 PRO A CA 1
ATOM 563 C C . PRO A 1 77 ? 0.239 -10.57 -14.188 1 95 77 PRO A C 1
ATOM 565 O O . PRO A 1 77 ? 1.1 -11.391 -13.859 1 95 77 PRO A O 1
ATOM 568 N N . ARG A 1 78 ? 0.273 -9.227 -13.906 1 96.62 78 ARG A N 1
ATOM 569 C CA . ARG A 1 78 ? 1.296 -8.617 -13.062 1 96.62 78 ARG A CA 1
ATOM 570 C C . ARG A 1 78 ? 0.672 -7.949 -11.844 1 96.62 78 ARG A C 1
ATOM 572 O O . ARG A 1 78 ? 1.219 -6.98 -11.312 1 96.62 78 ARG A O 1
ATOM 579 N N . ARG A 1 79 ? -0.491 -8.461 -11.508 1 96.81 79 ARG A N 1
ATOM 580 C CA . ARG A 1 79 ? -1.228 -7.91 -10.367 1 96.81 79 ARG A CA 1
ATOM 581 C C . ARG A 1 79 ? -1.832 -9.023 -9.523 1 96.81 79 ARG A C 1
ATOM 583 O O . ARG A 1 79 ? -2.318 -10.023 -10.055 1 96.81 79 ARG A O 1
ATOM 590 N N . ILE A 1 80 ? -1.738 -8.805 -8.289 1 96.56 80 ILE A N 1
ATOM 591 C CA . ILE A 1 80 ? -2.436 -9.633 -7.309 1 96.56 80 ILE A CA 1
ATOM 592 C C . ILE A 1 80 ? -3.645 -8.883 -6.762 1 96.56 80 ILE A C 1
ATOM 594 O O . ILE A 1 80 ? -3.553 -7.691 -6.445 1 96.56 80 ILE A O 1
ATOM 598 N N . CYS A 1 81 ? -4.789 -9.516 -6.789 1 95.69 81 CYS A N 1
ATOM 599 C CA . CYS A 1 81 ? -6.004 -8.945 -6.215 1 95.69 81 CYS A CA 1
ATOM 600 C C . CYS A 1 81 ? -6.41 -9.688 -4.949 1 95.69 81 CYS A C 1
ATOM 602 O O . CYS A 1 81 ? -6.34 -10.922 -4.895 1 95.69 81 CYS A O 1
ATOM 604 N N . ASP A 1 82 ? -6.785 -8.969 -3.943 1 95.5 82 ASP A N 1
ATOM 605 C CA . ASP A 1 82 ? -7.23 -9.531 -2.672 1 95.5 82 ASP A CA 1
ATOM 606 C C . ASP A 1 82 ? -8.188 -8.578 -1.954 1 95.5 82 ASP A C 1
ATOM 608 O O . ASP A 1 82 ? -8.359 -7.43 -2.377 1 95.5 82 ASP A O 1
ATOM 612 N N . SER A 1 83 ? -8.836 -9.109 -0.959 1 95.44 83 SER A N 1
ATOM 613 C CA . SER A 1 83 ? -9.641 -8.219 -0.125 1 95.44 83 SER A CA 1
ATOM 614 C C . SER A 1 83 ? -8.766 -7.348 0.764 1 95.44 83 SER A C 1
ATOM 616 O O . SER A 1 83 ? -7.641 -7.73 1.103 1 95.44 83 SER A O 1
ATOM 618 N N . SER A 1 84 ? -9.328 -6.188 1.136 1 95.62 84 SER A N 1
ATOM 619 C CA . SER A 1 84 ? -8.609 -5.293 2.035 1 95.62 84 SER A CA 1
ATOM 620 C C . SER A 1 84 ? -8.336 -5.961 3.379 1 95.62 84 SER A C 1
ATOM 622 O O . SER A 1 84 ? -7.262 -5.793 3.955 1 95.62 84 SER A O 1
ATOM 624 N N . SER A 1 85 ? -9.305 -6.68 3.912 1 95.31 85 SER A N 1
ATOM 625 C CA . SER A 1 85 ? -9.164 -7.363 5.191 1 95.31 85 SER A CA 1
ATOM 626 C C . SER A 1 85 ? -8.023 -8.383 5.148 1 95.31 85 SER A C 1
ATOM 628 O O . SER A 1 85 ? -7.184 -8.414 6.051 1 95.31 85 SER A O 1
ATOM 630 N N . SER A 1 86 ? -7.957 -9.164 4.145 1 95.88 86 SER A N 1
ATOM 631 C CA . SER A 1 86 ? -6.898 -10.156 3.998 1 95.88 86 SER A CA 1
ATOM 632 C C . SER A 1 86 ? -5.543 -9.484 3.783 1 95.88 86 SER A C 1
ATOM 634 O O . SER A 1 86 ? -4.559 -9.844 4.438 1 95.88 86 SER A O 1
ATOM 636 N N . ALA A 1 87 ? -5.484 -8.5 2.904 1 97.31 87 ALA A N 1
ATOM 637 C CA . ALA A 1 87 ? -4.238 -7.828 2.555 1 97.31 87 ALA A CA 1
ATOM 638 C C . ALA A 1 87 ? -3.631 -7.129 3.77 1 97.31 87 ALA A C 1
ATOM 640 O O . ALA A 1 87 ? -2.408 -7.016 3.881 1 97.31 87 ALA A O 1
ATOM 641 N N . SER A 1 88 ? -4.496 -6.715 4.703 1 96.44 88 SER A N 1
ATOM 642 C CA . SER A 1 88 ? -4.027 -6 5.887 1 96.44 88 SER A CA 1
ATOM 643 C C . SER A 1 88 ? -3.049 -6.848 6.691 1 96.44 88 SER A C 1
ATOM 645 O O . SER A 1 88 ? -2.215 -6.316 7.43 1 96.44 88 SER A O 1
ATOM 647 N N . SER A 1 89 ? -3.035 -8.125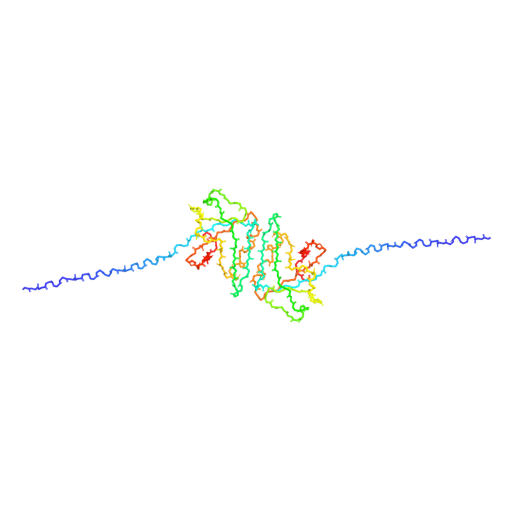 6.539 1 96.12 89 SER A N 1
ATOM 648 C CA . SER A 1 89 ? -2.219 -9.008 7.367 1 96.12 89 SER A CA 1
ATOM 649 C C . SER A 1 89 ? -0.799 -9.125 6.82 1 96.12 89 SER A C 1
ATOM 651 O O . SER A 1 89 ? 0.115 -9.539 7.531 1 96.12 89 SER A O 1
ATOM 653 N N . TYR A 1 90 ? -0.577 -8.734 5.582 1 97.5 90 TYR A N 1
ATOM 654 C CA . TYR A 1 90 ? 0.733 -9.023 5.012 1 97.5 90 TYR A CA 1
ATOM 655 C C . TYR A 1 90 ? 1.308 -7.801 4.309 1 97.5 90 TYR A C 1
ATOM 657 O O . TYR A 1 90 ? 2.477 -7.793 3.916 1 97.5 90 TYR A O 1
ATOM 665 N N . VAL A 1 91 ? 0.629 -6.695 4.117 1 97.56 91 VAL A N 1
ATOM 666 C CA . VAL A 1 91 ? 1.013 -5.574 3.268 1 97.56 91 VAL A CA 1
ATOM 667 C C . VAL A 1 91 ? 2.293 -4.934 3.801 1 97.56 91 VAL A C 1
ATOM 669 O O . VAL A 1 91 ? 3.082 -4.375 3.035 1 97.56 91 VAL A O 1
ATOM 672 N N . ALA A 1 92 ? 2.49 -5 5.078 1 97 92 ALA A N 1
ATOM 673 C CA . ALA A 1 92 ? 3.711 -4.434 5.641 1 97 92 ALA A CA 1
ATOM 674 C C . ALA A 1 92 ? 4.949 -5.102 5.051 1 97 92 ALA A C 1
ATOM 676 O O . ALA A 1 92 ? 5.961 -4.438 4.801 1 97 92 ALA A O 1
ATOM 677 N N . GLN A 1 93 ? 4.91 -6.379 4.852 1 97 93 GLN A N 1
ATOM 678 C CA . GLN A 1 93 ? 6.035 -7.109 4.281 1 97 93 GLN A CA 1
ATOM 679 C C . GLN A 1 93 ? 6.324 -6.652 2.855 1 97 93 GLN A C 1
ATOM 681 O O . GLN A 1 93 ? 7.48 -6.652 2.422 1 97 93 GLN A O 1
ATOM 686 N N . LEU A 1 94 ? 5.375 -6.172 2.135 1 97.94 94 LEU A N 1
ATOM 687 C CA . LEU A 1 94 ? 5.512 -5.781 0.736 1 97.94 94 LEU A CA 1
ATOM 688 C C . LEU A 1 94 ? 6.234 -4.441 0.614 1 97.94 94 LEU A C 1
ATOM 690 O O . LEU A 1 94 ? 6.68 -4.066 -0.474 1 97.94 94 LEU A O 1
ATOM 694 N N . LEU A 1 95 ? 6.422 -3.75 1.779 1 97.25 95 LEU A N 1
ATOM 695 C CA . LEU A 1 95 ? 7.137 -2.48 1.776 1 97.25 95 LEU A CA 1
ATOM 696 C C . LEU A 1 95 ? 8.617 -2.691 2.074 1 97.25 95 LEU A C 1
ATOM 698 O O . LEU A 1 95 ? 9.43 -1.782 1.881 1 97.25 95 LEU A O 1
ATOM 702 N N . ASN A 1 96 ? 8.953 -3.859 2.516 1 95.62 96 ASN A N 1
ATOM 703 C CA . ASN A 1 96 ? 10.297 -4.164 2.982 1 95.62 96 ASN A CA 1
ATOM 704 C C . ASN A 1 96 ? 11.094 -4.949 1.938 1 95.62 96 ASN A C 1
ATOM 706 O O . ASN A 1 96 ? 10.766 -6.102 1.644 1 95.62 96 ASN A O 1
ATOM 710 N N . SER A 1 97 ? 12.227 -4.379 1.516 1 96.12 97 SER A N 1
ATOM 711 C CA . SER A 1 97 ? 13.008 -4.973 0.434 1 96.12 97 SER A CA 1
ATOM 712 C C . SER A 1 97 ? 13.734 -6.23 0.901 1 96.12 97 SER A C 1
ATOM 714 O O . SER A 1 97 ? 14.242 -7 0.084 1 96.12 97 SER A O 1
ATOM 716 N N . ASN A 1 98 ? 13.719 -6.543 2.131 1 95.44 98 ASN A N 1
ATOM 717 C CA . ASN A 1 98 ? 14.383 -7.73 2.654 1 95.44 98 ASN A CA 1
ATOM 718 C C . ASN A 1 98 ? 13.383 -8.836 2.975 1 95.44 98 ASN A C 1
ATOM 720 O O . ASN A 1 98 ? 13.766 -9.922 3.418 1 95.44 98 ASN A O 1
ATOM 724 N N . ALA A 1 99 ? 12.156 -8.586 2.771 1 96.75 99 ALA A N 1
ATOM 725 C CA . ALA A 1 99 ? 11.117 -9.547 3.125 1 96.75 99 ALA A CA 1
ATOM 726 C C . ALA A 1 99 ? 10.57 -10.242 1.883 1 96.75 99 ALA A C 1
ATOM 728 O O . ALA A 1 99 ? 10.508 -9.648 0.805 1 96.75 99 ALA A O 1
ATOM 729 N N . TYR A 1 100 ? 10.195 -11.453 2.1 1 97.88 100 TYR A N 1
ATOM 730 C CA . TYR A 1 100 ? 9.547 -12.266 1.068 1 97.88 100 TYR A CA 1
ATOM 731 C C . TYR A 1 100 ? 8.164 -12.711 1.514 1 97.88 100 TYR A C 1
ATOM 733 O O . TYR A 1 100 ? 7.957 -13.047 2.682 1 97.88 100 TYR A O 1
ATOM 741 N N . THR A 1 101 ? 7.242 -12.672 0.669 1 98.44 101 THR A N 1
ATOM 742 C CA . THR A 1 101 ? 5.883 -13.156 0.891 1 98.44 101 THR A CA 1
ATOM 743 C C . THR A 1 101 ? 5.508 -14.211 -0.146 1 98.44 101 THR A C 1
ATOM 745 O O . THR A 1 101 ? 5.719 -14.016 -1.345 1 98.44 101 THR A O 1
ATOM 748 N N . ILE A 1 102 ? 4.984 -15.32 0.276 1 98.19 102 ILE A N 1
ATOM 749 C CA . ILE A 1 102 ? 4.492 -16.359 -0.628 1 98.19 102 ILE A CA 1
ATOM 750 C C . ILE A 1 102 ? 2.967 -16.312 -0.673 1 98.19 102 ILE A C 1
ATOM 752 O O . ILE A 1 102 ? 2.307 -16.484 0.356 1 98.19 102 ILE A O 1
ATOM 756 N N . PHE A 1 103 ? 2.471 -16.078 -1.822 1 97.75 103 PHE A N 1
ATOM 757 C CA . PHE A 1 103 ? 1.037 -16.141 -2.078 1 97.75 103 PHE A CA 1
ATOM 758 C C . PHE A 1 103 ? 0.663 -17.469 -2.729 1 97.75 103 PHE A C 1
ATOM 760 O O . PHE A 1 103 ? 1.254 -17.859 -3.736 1 97.75 103 PHE A O 1
ATOM 767 N N . GLN A 1 104 ? -0.3 -18.172 -2.137 1 96.44 104 GLN A N 1
ATOM 768 C CA . GLN A 1 104 ? -0.94 -19.281 -2.852 1 96.44 104 GLN A CA 1
ATOM 769 C C . GLN A 1 104 ? -2.051 -18.766 -3.764 1 96.44 104 GLN A C 1
ATOM 771 O O . GLN A 1 104 ? -3.012 -18.141 -3.297 1 96.44 104 GLN A O 1
ATOM 776 N N . ILE A 1 105 ? -1.746 -18.953 -5.059 1 95.44 105 ILE A N 1
ATOM 777 C CA . ILE A 1 105 ? -2.623 -18.391 -6.074 1 95.44 105 ILE A CA 1
ATOM 778 C C . ILE A 1 105 ? -3.57 -19.469 -6.602 1 95.44 105 ILE A C 1
ATOM 780 O O . ILE A 1 105 ? -3.139 -20.562 -6.945 1 95.44 105 ILE A O 1
ATOM 784 N N . GLY A 1 106 ? -4.871 -19.109 -6.477 1 86.62 106 GLY A N 1
ATOM 785 C CA . GLY A 1 106 ? -5.891 -20 -7.023 1 86.62 106 GLY A CA 1
ATOM 786 C C . GLY A 1 106 ? -6.383 -19.562 -8.391 1 86.62 106 GLY A C 1
ATOM 787 O O . GLY A 1 106 ? -5.699 -18.828 -9.094 1 86.62 106 GLY A O 1
ATOM 788 N N . GLN A 1 107 ? -7.566 -20.188 -8.781 1 71.44 107 GLN A N 1
ATOM 789 C CA . GLN A 1 107 ? -8.195 -19.828 -10.047 1 71.44 107 GLN A CA 1
ATOM 790 C C . GLN A 1 107 ? -8.719 -18.391 -10 1 71.44 107 GLN A C 1
ATOM 792 O O . GLN A 1 107 ? -9.438 -18.016 -9.07 1 71.44 107 GLN A O 1
ATOM 797 N N . GLY A 1 108 ? -7.906 -17.516 -10.414 1 64.44 108 GLY A N 1
ATOM 798 C CA . GLY A 1 108 ? -8.305 -16.125 -10.195 1 64.44 108 GLY A CA 1
ATOM 799 C C . GLY A 1 108 ? -9.086 -15.539 -11.352 1 64.44 108 GLY A C 1
ATOM 800 O O . GLY A 1 108 ? -9.648 -16.281 -12.164 1 64.44 108 GLY A O 1
ATOM 801 N N . ARG A 1 109 ? -9.391 -14.281 -10.992 1 67.88 109 ARG A N 1
ATOM 802 C CA . ARG A 1 109 ? -10.133 -13.414 -11.898 1 67.88 109 ARG A CA 1
ATOM 803 C C . ARG A 1 109 ? -9.266 -12.961 -13.062 1 67.88 109 ARG A C 1
ATOM 805 O O . ARG A 1 109 ? -8.031 -12.961 -12.961 1 67.88 109 ARG A O 1
ATOM 812 N N . PRO A 1 110 ? -9.977 -12.711 -14.117 1 81.69 110 PRO A N 1
ATOM 813 C CA . PRO A 1 110 ? -9.188 -12.195 -15.242 1 81.69 110 PRO A CA 1
ATOM 814 C C . PRO A 1 110 ? -8.359 -10.977 -14.867 1 81.69 110 PRO A C 1
ATOM 816 O O . PRO A 1 110 ? -8.844 -10.086 -14.172 1 81.69 110 PRO A O 1
ATOM 819 N N . GLY A 1 111 ? -7.152 -10.992 -15.172 1 90.12 111 GLY A N 1
ATOM 820 C CA . GLY A 1 111 ? -6.297 -9.82 -15.125 1 90.12 111 GLY A CA 1
ATOM 821 C C . GLY A 1 111 ? -5.535 -9.68 -13.82 1 90.12 111 GLY A C 1
ATOM 822 O O . GLY A 1 111 ? -4.707 -8.781 -13.672 1 90.12 111 GLY A O 1
ATOM 823 N N . CYS A 1 112 ? -5.863 -10.492 -12.852 1 93.81 112 CYS A N 1
ATOM 824 C CA . CYS A 1 112 ? -5.125 -10.461 -11.586 1 93.81 112 CYS A CA 1
ATOM 825 C C . CYS A 1 112 ? -5.07 -11.852 -10.953 1 93.81 112 CYS A C 1
ATOM 827 O O . CYS A 1 112 ? -5.969 -12.664 -11.156 1 93.81 112 CYS A O 1
ATOM 829 N N . PHE A 1 113 ? -3.971 -12.078 -10.227 1 95.44 113 PHE A N 1
ATOM 830 C CA . PHE A 1 113 ? -3.887 -13.297 -9.43 1 95.44 113 PHE A CA 1
ATOM 831 C C . PHE A 1 113 ? -4.73 -13.172 -8.164 1 95.44 113 PHE A C 1
ATOM 833 O O . PHE A 1 113 ? -4.742 -12.125 -7.52 1 95.44 113 PHE A O 1
ATOM 840 N N . SER A 1 114 ? -5.48 -14.289 -7.891 1 94.62 114 SER A N 1
ATOM 841 C CA . SER A 1 114 ? -6.301 -14.328 -6.684 1 94.62 114 SER A CA 1
ATOM 842 C C . SER A 1 114 ? -5.613 -15.109 -5.57 1 94.62 114 SER A C 1
ATOM 844 O O . SER A 1 114 ? -5.188 -16.25 -5.777 1 94.62 114 SER A O 1
ATOM 846 N N . VAL A 1 115 ? -5.555 -14.516 -4.402 1 95 115 VAL A N 1
ATOM 847 C CA . VAL A 1 115 ? -4.875 -15.125 -3.268 1 95 115 VAL A CA 1
ATOM 848 C C . VAL A 1 115 ? -5.832 -16.062 -2.533 1 95 115 VAL A C 1
ATOM 850 O O . VAL A 1 115 ? -6.922 -15.648 -2.129 1 95 115 VAL A O 1
ATOM 853 N N . THR A 1 116 ? -5.469 -17.266 -2.375 1 93.44 116 THR A N 1
ATOM 854 C CA . THR A 1 116 ? -6.258 -18.188 -1.58 1 93.44 116 THR A CA 1
ATOM 855 C C . THR A 1 116 ? -5.691 -18.312 -0.169 1 93.44 116 THR A C 1
ATOM 857 O O . THR A 1 116 ? -6.434 -18.578 0.782 1 93.44 116 THR A O 1
ATOM 860 N N . ARG A 1 117 ? -4.371 -18.094 -0.091 1 94.44 117 ARG A N 1
ATOM 861 C CA . ARG A 1 117 ? -3.676 -18.156 1.189 1 94.44 117 ARG A CA 1
ATOM 862 C C . ARG A 1 117 ? -2.324 -17.453 1.11 1 94.44 117 ARG A C 1
ATOM 864 O O . ARG A 1 117 ? -1.712 -17.406 0.042 1 94.44 117 ARG A O 1
ATOM 871 N N . VAL A 1 118 ? -1.87 -17 2.27 1 96.62 118 VAL A N 1
ATOM 872 C CA . VAL A 1 118 ? -0.524 -16.438 2.377 1 96.62 118 VAL A CA 1
ATOM 873 C C . VAL A 1 118 ? 0.348 -17.375 3.223 1 96.62 118 VAL A C 1
ATOM 875 O O . VAL A 1 118 ? -0.073 -17.828 4.285 1 96.62 118 VAL A O 1
ATOM 878 N N . GLY A 1 119 ? 1.467 -17.609 2.766 1 95.19 119 GLY A N 1
ATOM 879 C CA . GLY A 1 119 ? 2.365 -18.562 3.412 1 95.19 119 GLY A CA 1
ATOM 880 C C . GLY A 1 119 ? 2.631 -19.797 2.578 1 95.19 119 GLY A C 1
ATOM 881 O O . GLY A 1 119 ? 2.061 -19.953 1.496 1 95.19 119 GLY A O 1
ATOM 882 N N . PRO A 1 120 ? 3.545 -20.625 3.104 1 91.69 120 PRO A N 1
ATOM 883 C CA . PRO A 1 120 ? 3.865 -21.828 2.338 1 91.69 120 PRO A CA 1
ATOM 884 C C . PRO A 1 120 ? 2.666 -22.75 2.174 1 91.69 120 PRO A C 1
ATOM 886 O O . PRO A 1 120 ? 1.745 -22.734 2.994 1 91.69 120 PRO A O 1
ATOM 889 N N . MET B 1 1 ? 34.875 61.688 45.719 1 30.52 1 MET B N 1
ATOM 890 C CA . MET B 1 1 ? 34.125 61.562 44.5 1 30.52 1 MET B CA 1
ATOM 891 C C . MET B 1 1 ? 34.094 60.125 44 1 30.52 1 MET B C 1
ATOM 893 O O . MET B 1 1 ? 34.938 59.719 43.188 1 30.52 1 MET B O 1
ATOM 897 N N . ASN B 1 2 ? 33.844 59.125 44.938 1 39.16 2 ASN B N 1
ATOM 898 C CA . ASN B 1 2 ? 33.812 57.688 44.688 1 39.16 2 ASN B CA 1
ATOM 899 C C . ASN B 1 2 ? 32.75 57.344 43.656 1 39.16 2 ASN B C 1
ATOM 901 O O . ASN B 1 2 ? 31.562 57.594 43.844 1 39.16 2 ASN B O 1
ATOM 905 N N . LYS B 1 3 ? 33.219 57.188 42.312 1 40.56 3 LYS B N 1
ATOM 906 C CA . LYS B 1 3 ? 32.438 56.781 41.156 1 40.56 3 LYS B CA 1
ATOM 907 C C . LYS B 1 3 ? 31.781 55.438 41.406 1 40.56 3 LYS B C 1
ATOM 909 O O . LYS B 1 3 ? 32.469 54.438 41.656 1 40.56 3 LYS B O 1
ATOM 914 N N . LYS B 1 4 ? 30.594 55.375 42.031 1 42.34 4 LYS B N 1
ATOM 915 C CA . LYS B 1 4 ? 29.719 54.219 42.062 1 42.34 4 LYS B CA 1
ATOM 916 C C . LYS B 1 4 ? 29.547 53.656 40.656 1 42.34 4 LYS B C 1
ATOM 918 O O . LYS B 1 4 ? 29.062 54.344 39.75 1 42.34 4 LYS B O 1
ATOM 923 N N . LEU B 1 5 ? 30.625 52.938 40.094 1 46.66 5 LEU B N 1
ATOM 924 C CA . LEU B 1 5 ? 30.438 52.219 38.844 1 46.66 5 LEU B CA 1
ATOM 925 C C . LEU B 1 5 ? 29.141 51.438 38.875 1 46.66 5 LEU B C 1
ATOM 927 O O . LEU B 1 5 ? 28.891 50.688 39.812 1 46.66 5 LEU B O 1
ATOM 931 N N . GLY B 1 6 ? 28.109 51.969 38.25 1 40.97 6 GLY B N 1
ATOM 932 C CA . GLY B 1 6 ? 26.812 51.344 37.969 1 40.97 6 GLY B CA 1
ATOM 933 C C . GLY B 1 6 ? 26.922 49.938 37.406 1 40.97 6 GLY B C 1
ATOM 934 O O . GLY B 1 6 ? 27.75 49.688 36.5 1 40.97 6 GLY B O 1
ATOM 935 N N . LYS B 1 7 ? 26.766 48.844 38.281 1 48.53 7 LYS B N 1
ATOM 936 C CA . LYS B 1 7 ? 26.609 47.469 37.875 1 48.53 7 LYS B CA 1
ATOM 937 C C . LYS B 1 7 ? 25.734 47.344 36.625 1 48.53 7 LYS B C 1
ATOM 939 O O . LYS B 1 7 ? 24.578 47.781 36.656 1 48.53 7 LYS B O 1
ATOM 944 N N . ILE B 1 8 ? 26.359 47.531 35.469 1 43.22 8 ILE B N 1
ATOM 945 C CA . ILE B 1 8 ? 25.656 47.156 34.25 1 43.22 8 ILE B CA 1
ATOM 946 C C . ILE B 1 8 ? 25.109 45.719 34.375 1 43.22 8 ILE B C 1
ATOM 948 O O . ILE B 1 8 ? 25.875 44.781 34.594 1 43.22 8 ILE B O 1
ATOM 952 N N . SER B 1 9 ? 23.938 45.625 34.969 1 43.28 9 SER B N 1
ATOM 953 C CA . SER B 1 9 ? 23.281 44.312 34.906 1 43.28 9 SER B CA 1
ATOM 954 C C . SER B 1 9 ? 23.25 43.781 33.5 1 43.28 9 SER B C 1
ATOM 956 O O . SER B 1 9 ? 22.688 44.406 32.594 1 43.28 9 SER B O 1
ATOM 958 N N . LEU B 1 10 ? 24.344 43.094 33.125 1 41.38 10 LEU B N 1
ATOM 959 C CA . LEU B 1 10 ? 24.203 42.312 31.891 1 41.38 10 LEU B CA 1
ATOM 960 C C . LEU B 1 10 ? 22.938 41.469 31.906 1 41.38 10 LEU B C 1
ATOM 962 O O . LEU B 1 10 ? 22.797 40.594 32.75 1 41.38 10 LEU B O 1
ATOM 966 N N . ILE B 1 11 ? 21.812 42.062 31.562 1 39.69 11 ILE B N 1
ATOM 967 C CA . ILE B 1 11 ? 20.641 41.219 31.281 1 39.69 11 ILE B CA 1
ATOM 968 C C . ILE B 1 11 ? 21 40.188 30.234 1 39.69 11 ILE B C 1
ATOM 970 O O . ILE B 1 11 ? 21.344 40.531 29.094 1 39.69 11 ILE B O 1
ATOM 974 N N . ALA B 1 12 ? 21.594 39.156 30.656 1 39.84 12 ALA B N 1
ATOM 975 C CA . ALA B 1 12 ? 21.641 38.031 29.703 1 39.84 12 ALA B CA 1
ATOM 976 C C . ALA B 1 12 ? 20.266 37.75 29.109 1 39.84 12 ALA B C 1
ATOM 978 O O . ALA B 1 12 ? 19.312 37.438 29.844 1 39.84 12 ALA B O 1
ATOM 979 N N . ALA B 1 13 ? 19.906 38.5 28.047 1 41.31 13 ALA B N 1
ATOM 980 C CA . ALA B 1 13 ? 18.75 38 27.281 1 41.31 13 ALA B CA 1
ATOM 981 C C . ALA B 1 13 ? 18.922 36.531 26.938 1 41.31 13 ALA B C 1
ATOM 983 O O . ALA B 1 13 ? 19.844 36.156 26.203 1 41.31 13 ALA B O 1
ATOM 984 N N . ALA B 1 14 ? 18.656 35.656 27.844 1 38.25 14 ALA B N 1
ATOM 985 C CA . ALA B 1 14 ? 18.469 34.281 27.344 1 38.25 14 ALA B CA 1
ATOM 986 C C . ALA B 1 14 ? 17.656 34.281 26.047 1 38.25 14 ALA B C 1
ATOM 988 O O . ALA B 1 14 ? 16.516 34.75 26.016 1 38.25 14 ALA B O 1
ATOM 989 N N . LEU B 1 15 ? 18.312 34.469 24.922 1 37.34 15 LEU B N 1
ATOM 990 C CA . LEU B 1 15 ? 17.641 34.031 23.703 1 37.34 15 LEU B CA 1
ATOM 991 C C . LEU B 1 15 ? 16.844 32.75 23.969 1 37.34 15 LEU B C 1
ATOM 993 O O . LEU B 1 15 ? 17.438 31.688 24.188 1 37.34 15 LEU B O 1
ATOM 997 N N . LEU B 1 16 ? 15.828 32.844 24.75 1 35.12 16 LEU B N 1
ATOM 998 C CA . LEU B 1 16 ? 14.883 31.75 24.594 1 35.12 16 LEU B CA 1
ATOM 999 C C . LEU B 1 16 ? 14.812 31.297 23.141 1 35.12 16 LEU B C 1
ATOM 1001 O O . LEU B 1 16 ? 14.281 32 22.281 1 35.12 16 LEU B O 1
ATOM 1005 N N . LEU B 1 17 ? 15.93 30.844 22.562 1 36.31 17 LEU B N 1
ATOM 1006 C CA . LEU B 1 17 ? 15.68 30 21.406 1 36.31 17 LEU B CA 1
ATOM 1007 C C . LEU B 1 17 ? 14.367 29.25 21.547 1 36.31 17 LEU B C 1
ATOM 1009 O O . LEU B 1 17 ? 14.273 28.297 22.328 1 36.31 17 LEU B O 1
ATOM 1013 N N . ASN B 1 18 ? 13.305 29.953 21.703 1 38.16 18 ASN B N 1
ATOM 1014 C CA . ASN B 1 18 ? 12.094 29.203 21.391 1 38.16 18 ASN B CA 1
ATOM 1015 C C . ASN B 1 18 ? 12.336 28.203 20.25 1 38.16 18 ASN B C 1
ATOM 1017 O O . ASN B 1 18 ? 12.641 28.609 19.125 1 38.16 18 ASN B O 1
ATOM 1021 N N . SER B 1 19 ? 13.109 27.25 20.453 1 38.66 19 SER B N 1
ATOM 1022 C CA . SER B 1 19 ? 12.969 26.156 19.5 1 38.66 19 SER B CA 1
ATOM 1023 C C . SER B 1 19 ? 11.602 26.172 18.844 1 38.66 19 SER B C 1
ATOM 1025 O O . SER B 1 19 ? 10.578 26.016 19.5 1 38.66 19 SER B O 1
ATOM 1027 N N . TYR B 1 20 ? 11.25 27.172 18.109 1 39.28 20 TYR B N 1
ATOM 1028 C CA . TYR B 1 20 ? 10.078 27.047 17.25 1 39.28 20 TYR B CA 1
ATOM 1029 C C . TYR B 1 20 ? 9.82 25.578 16.906 1 39.28 20 TYR B C 1
ATOM 1031 O O . TYR B 1 20 ? 10.641 24.938 16.234 1 39.28 20 TYR B O 1
ATOM 1039 N N . ALA B 1 21 ? 9.711 24.703 17.828 1 43.25 21 ALA B N 1
ATOM 1040 C CA . ALA B 1 21 ? 9.227 23.359 17.516 1 43.25 21 ALA B CA 1
ATOM 1041 C C . ALA B 1 21 ? 8.414 23.375 16.219 1 43.25 21 ALA B C 1
ATOM 1043 O O . ALA B 1 21 ? 7.453 24.141 16.078 1 43.25 21 ALA B O 1
ATOM 1044 N N . TYR B 1 22 ? 8.992 23.547 15.086 1 50.75 22 TYR B N 1
ATOM 1045 C CA . TYR B 1 22 ? 8.211 23.453 13.859 1 50.75 22 TYR B CA 1
ATOM 1046 C C . TYR B 1 22 ? 6.973 22.594 14.062 1 50.75 22 TYR B C 1
ATOM 1048 O O . TYR B 1 22 ? 7.055 21.5 14.625 1 50.75 22 TYR B O 1
ATOM 1056 N N . ALA B 1 23 ? 5.855 23.172 14.43 1 66.88 23 ALA B N 1
ATOM 1057 C CA . ALA B 1 23 ? 4.566 22.609 14.812 1 66.88 23 ALA B CA 1
ATOM 1058 C C . ALA B 1 23 ? 4.113 21.547 13.812 1 66.88 23 ALA B C 1
ATOM 1060 O O . ALA B 1 23 ? 4.176 21.766 12.594 1 66.88 23 ALA B O 1
ATOM 1061 N N . ASP B 1 24 ? 4.199 20.312 14.234 1 86 24 ASP B N 1
ATOM 1062 C CA . ASP B 1 24 ? 3.539 19.266 13.469 1 86 24 ASP B CA 1
ATOM 1063 C C . ASP B 1 24 ? 2.045 19.547 13.32 1 86 24 ASP B C 1
ATOM 1065 O O . ASP B 1 24 ? 1.42 20.094 14.227 1 86 24 ASP B O 1
ATOM 1069 N N . TYR B 1 25 ? 1.606 19.469 12.18 1 91.75 25 TYR B N 1
ATOM 1070 C CA . TYR B 1 25 ? 0.188 19.641 11.883 1 91.75 25 TYR B CA 1
ATOM 1071 C C . TYR B 1 25 ? -0.483 18.297 11.609 1 91.75 25 TYR B C 1
ATOM 1073 O O . TYR B 1 25 ? 0.009 17.516 10.797 1 91.75 25 TYR B O 1
ATOM 1081 N N . PRO B 1 26 ? -1.595 18.078 12.312 1 96.5 26 PRO B N 1
ATOM 1082 C CA . PRO B 1 26 ? -2.244 16.781 12.156 1 96.5 26 PRO B CA 1
ATOM 1083 C C . PRO B 1 26 ? -3.053 16.672 10.867 1 96.5 26 PRO B C 1
ATOM 1085 O O . PRO B 1 26 ? -3.947 17.484 10.625 1 96.5 26 PRO B O 1
ATOM 1088 N N . LEU B 1 27 ? -2.686 15.773 10.047 1 97.31 27 LEU B N 1
ATOM 1089 C CA . LEU B 1 27 ? -3.434 15.352 8.867 1 97.31 27 LEU B CA 1
ATOM 1090 C C . LEU B 1 27 ? -4.16 14.039 9.125 1 97.31 27 LEU B C 1
ATOM 1092 O O . LEU B 1 27 ? -3.523 13.023 9.422 1 97.31 27 LEU B O 1
ATOM 1096 N N . THR B 1 28 ? -5.465 14.031 9.094 1 98.56 28 THR B N 1
ATOM 1097 C CA . THR B 1 28 ? -6.258 12.828 9.312 1 98.56 28 THR B CA 1
ATOM 1098 C C . THR B 1 28 ? -6.66 12.195 7.98 1 98.56 28 THR B C 1
ATOM 1100 O O . THR B 1 28 ? -7.168 12.883 7.09 1 98.56 28 THR B O 1
ATOM 1103 N N . CYS B 1 29 ? -6.434 10.891 7.887 1 98.5 29 CYS B N 1
ATOM 1104 C CA . CYS B 1 29 ? -6.785 10.133 6.688 1 98.5 29 CYS B CA 1
ATOM 1105 C C . CYS B 1 29 ? -7.738 9 7.027 1 98.5 29 CYS B C 1
ATOM 1107 O O . CYS B 1 29 ? -7.555 8.305 8.031 1 98.5 29 CYS B O 1
ATOM 1109 N N . ARG B 1 30 ? -8.773 8.852 6.246 1 98.06 30 ARG B N 1
ATOM 1110 C CA . ARG B 1 30 ? -9.562 7.625 6.27 1 98.06 30 ARG B CA 1
ATOM 1111 C C . ARG B 1 30 ? -9.039 6.617 5.246 1 98.06 30 ARG B C 1
ATOM 1113 O O . ARG B 1 30 ? -8.812 6.965 4.086 1 98.06 30 ARG B O 1
ATOM 1120 N N . GLY B 1 31 ? -8.844 5.375 5.734 1 97.38 31 GLY B N 1
ATOM 1121 C CA . GLY B 1 31 ? -8.367 4.348 4.824 1 97.38 31 GLY B CA 1
ATOM 1122 C C . GLY B 1 31 ? -9.383 3.963 3.768 1 97.38 31 GLY B C 1
ATOM 1123 O O . GLY B 1 31 ? -10.547 4.363 3.844 1 97.38 31 GLY B O 1
ATOM 1124 N N . GLY B 1 32 ? -8.883 3.158 2.795 1 96.88 32 GLY B N 1
ATOM 1125 C CA . GLY B 1 32 ? -9.758 2.652 1.751 1 96.88 32 GLY B CA 1
ATOM 1126 C C . GLY B 1 32 ? -9.969 3.637 0.615 1 96.88 32 GLY B C 1
ATOM 1127 O O . GLY B 1 32 ? -9.086 4.457 0.332 1 96.88 32 GLY B O 1
ATOM 1128 N N . GLY B 1 33 ? -11.008 3.379 -0.08 1 95.94 33 GLY B N 1
ATOM 1129 C CA . GLY B 1 33 ? -11.258 4.211 -1.245 1 95.94 33 GLY B CA 1
ATOM 1130 C C . GLY B 1 33 ? -10.203 4.062 -2.326 1 95.94 33 GLY B C 1
ATOM 1131 O O . GLY B 1 33 ? -9.82 2.943 -2.674 1 95.94 33 GLY B O 1
ATOM 1132 N N . SER B 1 34 ? -9.805 5.188 -2.855 1 91.62 34 SER B N 1
ATOM 1133 C CA . SER B 1 34 ? -8.82 5.133 -3.93 1 91.62 34 SER B CA 1
ATOM 1134 C C . SER B 1 34 ? -7.41 5.367 -3.398 1 91.62 34 SER B C 1
ATOM 1136 O O . SER B 1 34 ? -6.484 5.629 -4.172 1 91.62 34 SER B O 1
ATOM 1138 N N . LEU B 1 35 ? -7.258 5.414 -2.092 1 97.19 35 LEU B N 1
ATOM 1139 C CA . LEU B 1 35 ? -5.938 5.594 -1.502 1 97.19 35 LEU B CA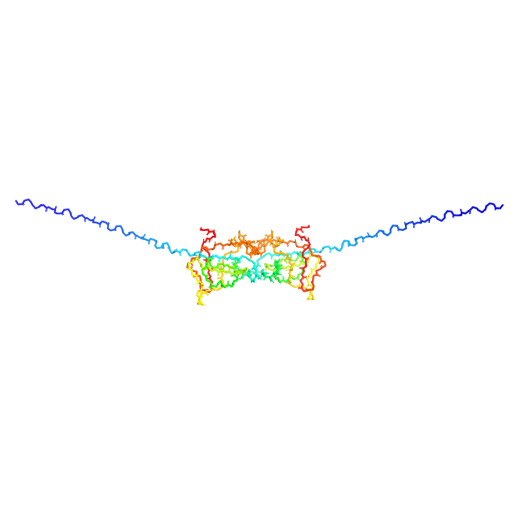 1
ATOM 1140 C C . LEU B 1 35 ? -4.977 4.508 -1.978 1 97.19 35 LEU B C 1
ATOM 1142 O O . LEU B 1 35 ? -5.352 3.336 -2.064 1 97.19 35 LEU B O 1
ATOM 1146 N N . SER B 1 36 ? -3.674 4.902 -2.311 1 97.75 36 SER B N 1
ATOM 1147 C CA . SER B 1 36 ? -2.703 3.938 -2.814 1 97.75 36 SER B CA 1
ATOM 1148 C C . SER B 1 36 ? -1.338 4.137 -2.164 1 97.75 36 SER B C 1
ATOM 1150 O O . SER B 1 36 ? -0.995 5.246 -1.754 1 97.75 36 SER B O 1
ATOM 1152 N N . ILE B 1 37 ? -0.654 3.082 -2.086 1 97.44 37 ILE B N 1
ATOM 1153 C CA . ILE B 1 37 ? 0.671 3.025 -1.479 1 97.44 37 ILE B CA 1
ATOM 1154 C C . ILE B 1 37 ? 1.694 2.562 -2.512 1 97.44 37 ILE B C 1
ATOM 1156 O O . ILE B 1 37 ? 1.545 1.492 -3.107 1 97.44 37 ILE B O 1
ATOM 1160 N N . HIS B 1 38 ? 2.68 3.389 -2.699 1 97 38 HIS B N 1
ATOM 1161 C CA . HIS B 1 38 ? 3.676 3.152 -3.738 1 97 38 HIS B CA 1
ATOM 1162 C C . HIS B 1 38 ? 5.082 3.076 -3.148 1 97 38 HIS B C 1
ATOM 1164 O O . HIS B 1 38 ? 5.523 4.004 -2.467 1 97 38 HIS B O 1
ATOM 1170 N N . ASN B 1 39 ? 5.699 1.968 -3.449 1 94.25 39 ASN B N 1
ATOM 1171 C CA . ASN B 1 39 ? 7.145 1.947 -3.236 1 94.25 39 ASN B CA 1
ATOM 1172 C C . ASN B 1 39 ? 7.883 2.732 -4.316 1 94.25 39 ASN B C 1
ATOM 1174 O O . ASN B 1 39 ? 7.703 2.477 -5.508 1 94.25 39 ASN B O 1
ATOM 1178 N N . VAL B 1 40 ? 8.766 3.676 -3.916 1 92.19 40 VAL B N 1
ATOM 1179 C CA . VAL B 1 40 ? 9.398 4.516 -4.93 1 92.19 40 VAL B CA 1
ATOM 1180 C C . VAL B 1 40 ? 10.906 4.266 -4.941 1 92.19 40 VAL B C 1
ATOM 1182 O O . VAL B 1 40 ? 11.664 5.047 -5.52 1 92.19 40 VAL B O 1
ATOM 1185 N N . GLY B 1 41 ? 11.289 3.234 -4.277 1 85.06 41 GLY B N 1
ATOM 1186 C CA . GLY B 1 41 ? 12.703 2.908 -4.23 1 85.06 41 GLY B CA 1
ATOM 1187 C C . GLY B 1 41 ? 13.414 3.525 -3.041 1 85.06 41 GLY B C 1
ATOM 1188 O O . GLY B 1 41 ? 12.852 4.363 -2.338 1 85.06 41 GLY B O 1
ATOM 1189 N N . GLY B 1 42 ? 14.617 3.076 -2.701 1 87.06 42 GLY B N 1
ATOM 1190 C CA . GLY B 1 42 ? 15.414 3.641 -1.627 1 87.06 42 GLY B CA 1
ATOM 1191 C C . GLY B 1 42 ? 14.758 3.525 -0.267 1 87.06 42 GLY B C 1
ATOM 1192 O O . GLY B 1 42 ? 14.906 4.41 0.578 1 87.06 42 GLY B O 1
ATOM 1193 N N . ASN B 1 43 ? 13.891 2.559 -0.178 1 88.88 43 ASN B N 1
ATOM 1194 C CA . ASN B 1 43 ? 13.18 2.324 1.074 1 88.88 43 ASN B CA 1
ATOM 1195 C C . ASN B 1 43 ? 12.211 3.463 1.392 1 88.88 43 ASN B C 1
ATOM 1197 O O . ASN B 1 43 ? 12.094 3.875 2.547 1 88.88 43 ASN B O 1
ATOM 1201 N N . GLN B 1 44 ? 11.727 3.979 0.382 1 93.56 44 GLN B N 1
ATOM 1202 C CA . GLN B 1 44 ? 10.75 5.051 0.532 1 93.56 44 GLN B CA 1
ATOM 1203 C C . GLN B 1 44 ? 9.398 4.652 -0.051 1 93.56 44 GLN B C 1
ATOM 1205 O O . GLN B 1 44 ? 9.328 3.883 -1.013 1 93.56 44 GLN B O 1
ATOM 1210 N N . VAL B 1 45 ? 8.32 5.227 0.619 1 96.25 45 VAL B N 1
ATOM 1211 C CA . VAL B 1 45 ? 6.969 4.996 0.127 1 96.25 45 VAL B CA 1
ATOM 1212 C C . VAL B 1 45 ? 6.242 6.332 -0.028 1 96.25 45 VAL B C 1
ATOM 1214 O O . VAL B 1 45 ? 6.574 7.309 0.651 1 96.25 45 VAL B O 1
ATOM 1217 N N . GLN B 1 46 ? 5.406 6.324 -0.955 1 96.44 46 GLN B N 1
ATOM 1218 C CA . GLN B 1 46 ? 4.465 7.422 -1.157 1 96.44 46 GLN B CA 1
ATOM 1219 C C . GLN B 1 46 ? 3.023 6.945 -1.021 1 96.44 46 GLN B C 1
ATOM 1221 O O . GLN B 1 46 ? 2.643 5.93 -1.604 1 96.44 46 GLN B O 1
ATOM 1226 N N . ILE B 1 47 ? 2.283 7.633 -0.211 1 97.69 47 ILE B N 1
ATOM 1227 C CA . ILE B 1 47 ? 0.85 7.406 -0.061 1 97.69 47 ILE B CA 1
ATOM 1228 C C . ILE B 1 47 ? 0.076 8.492 -0.807 1 97.69 47 ILE B C 1
ATOM 1230 O O . ILE B 1 47 ? 0.259 9.688 -0.547 1 97.69 47 ILE B O 1
ATOM 1234 N N . ARG B 1 48 ? -0.735 8.062 -1.743 1 98.06 48 ARG B N 1
ATOM 1235 C CA . ARG B 1 48 ? -1.568 9.008 -2.479 1 98.06 48 ARG B CA 1
ATOM 1236 C C . ARG B 1 48 ? -3.006 8.984 -1.971 1 98.06 48 ARG B C 1
ATOM 1238 O O . ARG B 1 48 ? -3.551 7.914 -1.691 1 98.06 48 ARG B O 1
ATOM 1245 N N . PHE B 1 49 ? -3.525 10.234 -1.886 1 97.81 49 PHE B N 1
ATOM 1246 C CA . PHE B 1 49 ? -4.859 10.367 -1.315 1 97.81 49 PHE B CA 1
ATOM 1247 C C . PHE B 1 49 ? -5.641 11.477 -2.01 1 97.81 49 PHE B C 1
ATOM 1249 O O . PHE B 1 49 ? -5.066 12.266 -2.766 1 97.81 49 PHE B O 1
ATOM 1256 N N . SER B 1 50 ? -6.953 11.406 -1.784 1 97.81 50 SER B N 1
ATOM 1257 C CA . SER B 1 50 ? -7.809 12.516 -2.188 1 97.81 50 SER B CA 1
ATOM 1258 C C . SER B 1 50 ? -8.094 13.453 -1.017 1 97.81 50 SER B C 1
ATOM 1260 O O . SER B 1 50 ? -8.164 13.008 0.133 1 97.81 50 SER B O 1
ATOM 1262 N N . PRO B 1 51 ? -8.227 14.789 -1.347 1 98 51 PRO B N 1
ATOM 1263 C CA . PRO B 1 51 ? -8.523 15.719 -0.251 1 98 51 PRO B CA 1
ATOM 1264 C C . PRO B 1 51 ? -9.977 15.641 0.21 1 98 51 PRO B C 1
ATOM 1266 O O . PRO B 1 51 ? -10.875 15.414 -0.605 1 98 51 PRO B O 1
ATOM 1269 N N . GLY B 1 52 ? -10.234 15.781 1.537 1 97.81 52 GLY B N 1
ATOM 1270 C CA . GLY B 1 52 ? -11.586 15.969 2.047 1 97.81 52 GLY B CA 1
ATOM 1271 C C . GLY B 1 52 ? -12.188 17.312 1.661 1 97.81 52 GLY B C 1
ATOM 1272 O O . GLY B 1 52 ? -11.484 18.188 1.174 1 97.81 52 GLY B O 1
ATOM 1273 N N . ALA B 1 53 ? -13.422 17.391 1.85 1 96.06 53 ALA B N 1
ATOM 1274 C CA . ALA B 1 53 ? -14.156 18.594 1.431 1 96.06 53 ALA B CA 1
ATOM 1275 C C . ALA B 1 53 ? -13.953 19.734 2.42 1 96.06 53 ALA B C 1
ATOM 1277 O O . ALA B 1 53 ? -14.195 20.891 2.09 1 96.06 53 ALA B O 1
ATOM 1278 N N . GLY B 1 54 ? -13.539 19.516 3.598 1 96.44 54 GLY B N 1
ATOM 1279 C CA . GLY B 1 54 ? -13.336 20.469 4.68 1 96.44 54 GLY B CA 1
ATOM 1280 C C . GLY B 1 54 ? -12.422 19.938 5.773 1 96.44 54 GLY B C 1
ATOM 1281 O O . GLY B 1 54 ? -11.586 19.062 5.523 1 96.44 54 GLY B O 1
ATOM 1282 N N . ALA B 1 55 ? -12.617 20.578 6.914 1 96.44 55 ALA B N 1
ATOM 1283 C CA . ALA B 1 55 ? -11.883 20.078 8.07 1 96.44 55 ALA B CA 1
ATOM 1284 C C . ALA B 1 55 ? -12.383 18.688 8.461 1 96.44 55 ALA B C 1
ATOM 1286 O O . ALA B 1 55 ? -13.398 18.219 7.949 1 96.44 55 ALA B O 1
ATOM 1287 N N . VAL B 1 56 ? -11.648 18.078 9.352 1 96.44 56 VAL B N 1
ATOM 1288 C CA . VAL B 1 56 ? -11.922 16.688 9.703 1 96.44 56 VAL B CA 1
ATOM 1289 C C . VAL B 1 56 ? -13.328 16.562 10.289 1 96.44 56 VAL B C 1
ATOM 1291 O O . VAL B 1 56 ? -13.977 15.531 10.156 1 96.44 56 VAL B O 1
ATOM 1294 N N . THR B 1 57 ? -13.781 17.625 10.914 1 95.94 57 THR B N 1
ATOM 1295 C CA . THR B 1 57 ? -15.094 17.625 11.547 1 95.94 57 THR B CA 1
ATOM 1296 C C . THR B 1 57 ? -16.203 17.469 10.508 1 95.94 57 THR B C 1
ATOM 1298 O O . THR B 1 57 ? -17.328 17.094 10.836 1 95.94 57 THR B O 1
ATOM 1301 N N . ASN B 1 58 ? -15.953 17.75 9.25 1 96.25 58 ASN B N 1
ATOM 1302 C CA . ASN B 1 58 ? -16.906 17.625 8.156 1 96.25 58 ASN B CA 1
ATOM 1303 C C . ASN B 1 58 ? -17.031 16.172 7.688 1 96.25 58 ASN B C 1
ATOM 1305 O O . ASN B 1 58 ? -17.891 15.859 6.859 1 96.25 58 ASN B O 1
ATOM 1309 N N . GLY B 1 59 ? -16.25 15.273 8.234 1 96.62 59 GLY B N 1
ATOM 1310 C CA . GLY B 1 59 ? -16.266 13.883 7.824 1 96.62 59 GLY B CA 1
ATOM 1311 C C . GLY B 1 59 ? -15.375 13.594 6.629 1 96.62 59 GLY B C 1
ATOM 1312 O O . GLY B 1 59 ? -15.117 14.484 5.812 1 96.62 59 GLY B O 1
ATOM 1313 N N . LEU B 1 60 ? -14.914 12.391 6.555 1 98 60 LEU B N 1
ATOM 1314 C CA . LEU B 1 60 ? -14.07 11.93 5.453 1 98 60 LEU B CA 1
ATOM 1315 C C . LEU B 1 60 ? -14.703 10.734 4.754 1 98 60 LEU B C 1
ATOM 1317 O O . LEU B 1 60 ? -15.156 9.797 5.41 1 98 60 LEU B O 1
ATOM 1321 N N . GLN B 1 61 ? -14.75 10.781 3.453 1 97.44 61 GLN B N 1
ATOM 1322 C CA . GLN B 1 61 ? -15 9.562 2.684 1 97.44 61 GLN B CA 1
ATOM 1323 C C . GLN B 1 61 ? -13.766 8.672 2.641 1 97.44 61 GLN B C 1
ATOM 1325 O O . GLN B 1 61 ? -12.648 9.141 2.877 1 97.44 61 GLN B O 1
ATOM 1330 N N . PRO B 1 62 ? -14 7.387 2.371 1 97.44 62 PRO B N 1
ATOM 1331 C CA . PRO B 1 62 ? -12.836 6.508 2.248 1 97.44 62 PRO B CA 1
ATOM 1332 C C . PRO B 1 62 ? -11.805 7.027 1.246 1 97.44 62 PRO B C 1
ATOM 1334 O O . PRO B 1 62 ? -12.172 7.492 0.164 1 97.44 62 PRO B O 1
ATOM 1337 N N . GLY B 1 63 ? -10.516 7.051 1.634 1 97.69 63 GLY B N 1
ATOM 1338 C CA . GLY B 1 63 ? -9.43 7.453 0.76 1 97.69 63 GLY B CA 1
ATOM 1339 C C . GLY B 1 63 ? -9.117 8.938 0.832 1 97.69 63 GLY B C 1
ATOM 1340 O O . GLY B 1 63 ? -8.227 9.422 0.137 1 97.69 63 GLY B O 1
ATOM 1341 N N . GLN B 1 64 ? -9.844 9.656 1.711 1 98.19 64 GLN B N 1
ATOM 1342 C CA . GLN B 1 64 ? -9.633 11.094 1.826 1 98.19 64 GLN B CA 1
ATOM 1343 C C . GLN B 1 64 ? -8.797 11.43 3.059 1 98.19 64 GLN B C 1
ATOM 1345 O O . GLN B 1 64 ? -8.875 10.734 4.074 1 98.19 64 GLN B O 1
ATOM 1350 N N . CYS B 1 65 ? -8.016 12.461 2.953 1 98.25 65 CYS B N 1
ATOM 1351 C CA . CYS B 1 65 ? -7.293 13.062 4.066 1 98.25 65 CYS B CA 1
ATOM 1352 C C . CYS B 1 65 ? -7.562 14.562 4.156 1 98.25 65 CYS B C 1
ATOM 1354 O O . CYS B 1 65 ? -7.875 15.195 3.148 1 98.25 65 CYS B O 1
ATOM 1356 N N . THR B 1 66 ? -7.512 15.086 5.363 1 98.19 66 THR B N 1
ATOM 1357 C CA . THR B 1 66 ? -7.664 16.531 5.527 1 98.19 66 THR B CA 1
ATOM 1358 C C . THR B 1 66 ? -7.016 17 6.824 1 98.19 66 THR B C 1
ATOM 1360 O O . THR B 1 66 ? -6.633 16.172 7.664 1 98.19 66 THR B O 1
ATOM 1363 N N . TRP B 1 67 ? -6.84 18.281 6.906 1 97.19 67 TRP B N 1
ATOM 1364 C CA . TRP B 1 67 ? -6.32 18.906 8.125 1 97.19 67 TRP B CA 1
ATOM 1365 C C . TRP B 1 67 ? -7.375 18.906 9.227 1 97.19 67 TRP B C 1
ATOM 1367 O O . TRP B 1 67 ? -8.57 18.797 8.945 1 97.19 67 TRP B O 1
ATOM 1377 N N . SER B 1 68 ? -6.891 18.969 10.43 1 95.69 68 SER B N 1
ATOM 1378 C CA . SER B 1 68 ? -7.805 19.016 11.562 1 95.69 68 SER B CA 1
ATOM 1379 C C . SER B 1 68 ? -8.641 20.281 11.57 1 95.69 68 SER B C 1
ATOM 1381 O O . SER B 1 68 ? -9.797 20.281 11.992 1 95.69 68 SER B O 1
ATOM 1383 N N . ASP B 1 69 ? -8.055 21.375 11.109 1 94.62 69 ASP B N 1
ATOM 1384 C CA . ASP B 1 69 ? -8.664 22.688 11.336 1 94.62 69 ASP B CA 1
ATOM 1385 C C . ASP B 1 69 ? -9.18 23.281 10.031 1 94.62 69 ASP B C 1
ATOM 1387 O O . ASP B 1 69 ? -9.867 24.312 10.047 1 94.62 69 ASP B O 1
ATOM 1391 N N . ARG B 1 70 ? -8.859 22.703 8.93 1 95.81 70 ARG B N 1
ATOM 1392 C CA . ARG B 1 70 ? -9.281 23.266 7.648 1 95.81 70 ARG B CA 1
ATOM 1393 C C . ARG B 1 70 ? -9.172 22.234 6.535 1 95.81 70 ARG B C 1
ATOM 1395 O O . ARG B 1 70 ? -8.57 21.172 6.727 1 95.81 70 ARG B O 1
ATOM 1402 N N . ALA B 1 71 ? -9.727 22.578 5.348 1 97.06 71 ALA B N 1
ATOM 1403 C CA . ALA B 1 71 ? -9.516 21.812 4.117 1 97.06 71 ALA B CA 1
ATOM 1404 C C . ALA B 1 71 ? -8.094 22 3.596 1 97.06 71 ALA B C 1
ATOM 1406 O O . ALA B 1 71 ? -7.426 22.984 3.924 1 97.06 71 ALA B O 1
ATOM 1407 N N . LEU B 1 72 ? -7.672 21.016 2.838 1 96.19 72 LEU B N 1
ATOM 1408 C CA . LEU B 1 72 ? -6.426 21.203 2.104 1 96.19 72 LEU B CA 1
ATOM 1409 C C . LEU B 1 72 ? -6.59 22.266 1.022 1 96.19 72 LEU B C 1
ATOM 1411 O O . LEU B 1 72 ? -7.605 22.297 0.326 1 96.19 72 LEU B O 1
ATOM 1415 N N . ARG B 1 73 ? -5.551 23.016 0.951 1 95.06 73 ARG B N 1
ATOM 1416 C CA . ARG B 1 73 ? -5.512 23.969 -0.154 1 95.06 73 ARG B CA 1
ATOM 1417 C C . ARG B 1 73 ? -5.086 23.297 -1.449 1 95.06 73 ARG B C 1
ATOM 1419 O O . ARG B 1 73 ? -4.43 22.25 -1.422 1 95.06 73 ARG B O 1
ATOM 1426 N N . ASP B 1 74 ? -5.473 23.922 -2.588 1 95.06 74 ASP B N 1
ATOM 1427 C CA . ASP B 1 74 ? -5.156 23.359 -3.895 1 95.06 74 ASP B CA 1
ATOM 1428 C C . ASP B 1 74 ? -3.646 23.25 -4.098 1 95.06 74 ASP B C 1
ATOM 1430 O O . ASP B 1 74 ? -3.168 22.359 -4.797 1 95.06 74 ASP B O 1
ATOM 1434 N N . SER B 1 75 ? -2.885 24.109 -3.537 1 92.56 75 SER B N 1
ATOM 1435 C CA . SER B 1 75 ? -1.439 24.188 -3.721 1 92.56 75 SER B CA 1
ATOM 1436 C C . SER B 1 75 ? -0.723 23.156 -2.848 1 92.56 75 SER B C 1
ATOM 1438 O O . SER B 1 75 ? 0.487 22.953 -2.982 1 92.56 75 SER B O 1
ATOM 1440 N N . GLU B 1 76 ? -1.48 22.547 -1.978 1 94.19 76 GLU B N 1
ATOM 1441 C CA . GLU B 1 76 ? -0.851 21.594 -1.071 1 94.19 76 GLU B CA 1
ATOM 1442 C C . GLU B 1 76 ? -0.776 20.203 -1.697 1 94.19 76 GLU B C 1
ATOM 1444 O O . GLU B 1 76 ? -1.617 19.844 -2.525 1 94.19 76 GLU B O 1
ATOM 1449 N N . PRO B 1 77 ? 0.272 19.453 -1.28 1 95.12 77 PRO B N 1
ATOM 1450 C CA . PRO B 1 77 ? 0.441 18.125 -1.872 1 95.12 77 PRO B CA 1
ATOM 1451 C C . PRO B 1 77 ? -0.754 17.203 -1.618 1 95.12 77 PRO B C 1
ATOM 1453 O O . PRO B 1 77 ? -1.551 17.453 -0.712 1 95.12 77 PRO B O 1
ATOM 1456 N N . ARG B 1 78 ? -0.809 16.109 -2.451 1 96.69 78 ARG B N 1
ATOM 1457 C CA . ARG B 1 78 ? -1.772 15.031 -2.271 1 96.69 78 ARG B CA 1
ATOM 1458 C C . ARG B 1 78 ? -1.066 13.703 -2.021 1 96.69 78 ARG B C 1
ATOM 1460 O O . ARG B 1 78 ? -1.602 12.641 -2.34 1 96.69 78 ARG B O 1
ATOM 1467 N N . ARG B 1 79 ? 0.146 13.844 -1.509 1 96.81 79 ARG B N 1
ATOM 1468 C CA . ARG B 1 79 ? 0.968 12.664 -1.239 1 96.81 79 ARG B CA 1
ATOM 1469 C C . ARG B 1 79 ? 1.681 12.789 0.103 1 96.81 79 ARG B C 1
ATOM 1471 O O . ARG B 1 79 ? 2.15 13.875 0.464 1 96.81 79 ARG B O 1
ATOM 1478 N N . ILE B 1 80 ? 1.689 11.719 0.765 1 96.5 80 ILE B N 1
ATOM 1479 C CA . ILE B 1 80 ? 2.504 11.57 1.966 1 96.5 80 ILE B CA 1
ATOM 1480 C C . ILE B 1 80 ? 3.729 10.711 1.654 1 96.5 80 ILE B C 1
ATOM 1482 O O . ILE B 1 80 ? 3.619 9.68 0.988 1 96.5 80 ILE B O 1
ATOM 1486 N N . CYS B 1 81 ? 4.898 11.211 2.012 1 95.62 81 CYS B N 1
ATOM 1487 C CA . CYS B 1 81 ? 6.141 10.461 1.844 1 95.62 81 CYS B CA 1
ATOM 1488 C C . CYS B 1 81 ? 6.691 10.016 3.191 1 95.62 81 CYS B C 1
ATOM 1490 O O . CYS B 1 81 ? 6.668 10.781 4.16 1 95.62 81 CYS B O 1
ATOM 1492 N N . ASP B 1 82 ? 7.133 8.797 3.27 1 95.44 82 ASP B N 1
ATOM 1493 C CA . ASP B 1 82 ? 7.711 8.227 4.484 1 95.44 82 ASP B CA 1
ATOM 1494 C C . ASP B 1 82 ? 8.688 7.105 4.152 1 95.44 82 ASP B C 1
ATOM 1496 O O . ASP B 1 82 ? 8.789 6.684 2.998 1 95.44 82 ASP B O 1
ATOM 1500 N N . SER B 1 83 ? 9.445 6.73 5.148 1 95.25 83 SER B N 1
ATOM 1501 C CA . SER B 1 83 ? 10.289 5.551 4.961 1 95.25 83 SER B CA 1
ATOM 1502 C C . SER B 1 83 ? 9.453 4.273 4.98 1 95.25 83 SER B C 1
ATOM 1504 O O . SER B 1 83 ? 8.383 4.23 5.59 1 95.25 83 SER B O 1
ATOM 1506 N N . SER B 1 84 ? 10 3.236 4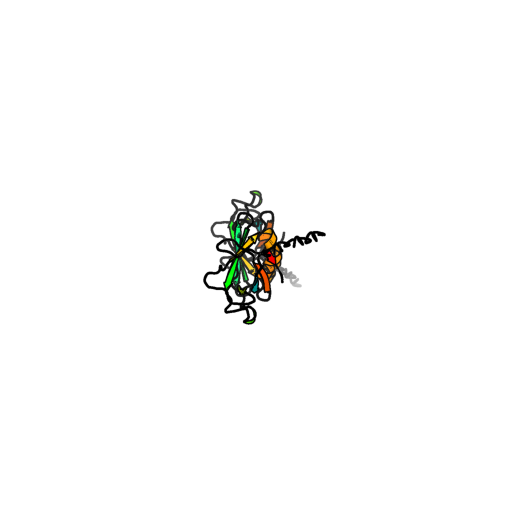.32 1 95.5 84 SER B N 1
ATOM 1507 C CA . SER B 1 84 ? 9.328 1.941 4.312 1 95.5 84 SER B CA 1
ATOM 1508 C C . SER B 1 84 ? 9.203 1.376 5.723 1 95.5 84 SER B C 1
ATOM 1510 O O . SER B 1 84 ? 8.172 0.793 6.074 1 95.5 84 SER B O 1
ATOM 1512 N N . SER B 1 85 ? 10.25 1.509 6.527 1 95.25 85 SER B N 1
ATOM 1513 C CA . SER B 1 85 ? 10.25 1.002 7.895 1 95.25 85 SER B CA 1
ATOM 1514 C C . SER B 1 85 ? 9.156 1.67 8.727 1 95.25 85 SER B C 1
ATOM 1516 O O . SER B 1 85 ? 8.398 0.993 9.422 1 95.25 85 SER B O 1
ATOM 1518 N N . SER B 1 86 ? 9.047 2.93 8.648 1 95.75 86 SER B N 1
ATOM 1519 C CA . SER B 1 86 ? 8.023 3.66 9.383 1 95.75 86 SER B CA 1
ATOM 1520 C C . SER B 1 86 ? 6.625 3.33 8.875 1 95.75 86 SER B C 1
ATOM 1522 O O . SER B 1 86 ? 5.719 3.045 9.656 1 95.75 86 SER B O 1
ATOM 1524 N N . ALA B 1 87 ? 6.441 3.334 7.566 1 97.31 87 ALA B N 1
ATOM 1525 C CA . ALA B 1 87 ? 5.141 3.094 6.949 1 97.31 87 ALA B CA 1
ATOM 1526 C C . ALA B 1 87 ? 4.617 1.701 7.289 1 97.31 87 ALA B C 1
ATOM 1528 O O . ALA B 1 87 ? 3.406 1.493 7.391 1 97.31 87 ALA B O 1
ATOM 1529 N N . SER B 1 88 ? 5.535 0.769 7.516 1 96.38 88 SER B N 1
ATOM 1530 C CA . SER B 1 88 ? 5.145 -0.606 7.809 1 96.38 88 SER B CA 1
ATOM 1531 C C . SER B 1 88 ? 4.285 -0.679 9.062 1 96.38 88 SER B C 1
ATOM 1533 O O . SER B 1 88 ? 3.502 -1.616 9.234 1 96.38 88 SER B O 1
ATOM 1535 N N . SER B 1 89 ? 4.316 0.281 9.922 1 96.12 89 SER B N 1
ATOM 1536 C CA . SER B 1 89 ? 3.615 0.221 11.203 1 96.12 89 SER B CA 1
ATOM 1537 C C . SER B 1 89 ? 2.156 0.638 11.047 1 96.12 89 SER B C 1
ATOM 1539 O O . SER B 1 89 ? 1.33 0.346 11.914 1 96.12 89 SER B O 1
ATOM 1541 N N . TYR B 1 90 ? 1.812 1.293 9.961 1 97.44 90 TYR B N 1
ATOM 1542 C CA . TYR B 1 90 ? 0.466 1.853 9.922 1 97.44 90 TYR B CA 1
ATOM 1543 C C . TYR B 1 90 ? -0.219 1.526 8.594 1 97.44 90 TYR B C 1
ATOM 1545 O O . TYR B 1 90 ? -1.419 1.763 8.438 1 97.44 90 TYR B O 1
ATOM 1553 N N . VAL B 1 91 ? 0.405 0.964 7.594 1 97.56 91 VAL B N 1
ATOM 1554 C CA . VAL B 1 91 ? -0.096 0.831 6.23 1 97.56 91 VAL B CA 1
ATOM 1555 C C . VAL B 1 91 ? -1.349 -0.043 6.223 1 97.56 91 VAL B C 1
ATOM 1557 O O . VAL B 1 91 ? -2.225 0.125 5.371 1 97.56 91 VAL B O 1
ATOM 1560 N N . ALA B 1 92 ? -1.434 -0.953 7.129 1 97.06 92 ALA B N 1
ATOM 1561 C CA . ALA B 1 92 ? -2.621 -1.801 7.188 1 97.06 92 ALA B CA 1
ATOM 1562 C C . ALA B 1 92 ? -3.879 -0.968 7.41 1 97.06 92 ALA B C 1
ATOM 1564 O O . ALA B 1 92 ? -4.938 -1.264 6.848 1 97.06 92 ALA B O 1
ATOM 1565 N N . GLN B 1 93 ? -3.803 0.03 8.219 1 97 93 GLN B N 1
ATOM 1566 C CA . GLN B 1 93 ? -4.945 0.894 8.492 1 97 93 GLN B CA 1
ATOM 1567 C C . GLN B 1 93 ? -5.387 1.636 7.234 1 97 93 GLN B C 1
ATOM 1569 O O . GLN B 1 93 ? -6.574 1.914 7.055 1 97 93 GLN B O 1
ATOM 1574 N N . LEU B 1 94 ? -4.527 1.894 6.305 1 97.94 94 LEU B N 1
ATOM 1575 C CA . LEU B 1 94 ? -4.812 2.666 5.102 1 97.94 94 LEU B CA 1
ATOM 1576 C C . LEU B 1 94 ? -5.598 1.832 4.094 1 97.94 94 LEU B C 1
ATOM 1578 O O . LEU B 1 94 ? -6.152 2.371 3.133 1 97.94 94 LEU B O 1
ATOM 1582 N N . LEU B 1 95 ? -5.703 0.5 4.367 1 97.31 95 LEU B N 1
ATOM 1583 C CA . LEU B 1 95 ? -6.469 -0.377 3.488 1 97.31 95 LEU B CA 1
ATOM 1584 C C . LEU B 1 95 ? -7.902 -0.526 3.982 1 97.31 95 LEU B C 1
ATOM 1586 O O . LEU B 1 95 ? -8.766 -1.027 3.258 1 97.31 95 LEU B O 1
ATOM 1590 N N . ASN B 1 96 ? -8.148 -0.092 5.184 1 95.62 96 ASN B N 1
ATOM 1591 C CA . ASN B 1 96 ? -9.43 -0.292 5.848 1 95.62 96 ASN B CA 1
ATOM 1592 C C . ASN B 1 96 ? -10.289 0.972 5.812 1 95.62 96 ASN B C 1
ATOM 1594 O O . ASN B 1 96 ? -9.945 1.974 6.445 1 95.62 96 ASN B O 1
ATOM 1598 N N . SER B 1 97 ? -11.477 0.863 5.207 1 96 97 SER B N 1
ATOM 1599 C CA . SER B 1 97 ? -12.32 2.031 5.004 1 96 97 SER B CA 1
ATOM 1600 C C . SER B 1 97 ? -12.953 2.494 6.312 1 96 97 SER B C 1
ATOM 1602 O O . SER B 1 97 ? -13.516 3.588 6.383 1 96 97 SER B O 1
ATOM 1604 N N . ASN B 1 98 ? -12.828 1.785 7.359 1 95.38 98 ASN B N 1
ATOM 1605 C CA . ASN B 1 98 ? -13.391 2.162 8.656 1 95.38 98 ASN B CA 1
ATOM 1606 C C . ASN B 1 98 ? -12.312 2.709 9.594 1 95.38 98 ASN B C 1
ATOM 1608 O O . ASN B 1 98 ? -12.617 3.104 10.719 1 95.38 98 ASN B O 1
ATOM 1612 N N . ALA B 1 99 ? -11.125 2.723 9.164 1 96.69 99 ALA B N 1
ATOM 1613 C CA . ALA B 1 99 ? -10.016 3.145 10.023 1 96.69 99 ALA B CA 1
ATOM 1614 C C . ALA B 1 99 ? -9.562 4.559 9.672 1 96.69 99 ALA B C 1
ATOM 1616 O O . ALA B 1 99 ? -9.625 4.969 8.508 1 96.69 99 ALA B O 1
ATOM 1617 N N . TYR B 1 100 ? -9.125 5.23 10.695 1 97.88 100 TYR B N 1
ATOM 1618 C CA . TYR B 1 100 ? -8.547 6.566 10.555 1 97.88 100 TYR B CA 1
ATOM 1619 C C . TYR B 1 100 ? -7.109 6.594 11.055 1 97.88 100 TYR B C 1
ATOM 1621 O O . TYR B 1 100 ? -6.785 5.965 12.062 1 97.88 100 TYR B O 1
ATOM 1629 N N . THR B 1 101 ? -6.27 7.23 10.383 1 98.44 101 THR B N 1
ATOM 1630 C CA . THR B 1 101 ? -4.875 7.441 10.758 1 98.44 101 THR B CA 1
ATOM 1631 C C . THR B 1 101 ? -4.555 8.93 10.828 1 98.44 101 THR B C 1
ATOM 1633 O O . THR B 1 101 ? -4.879 9.68 9.906 1 98.44 101 THR B O 1
ATOM 1636 N N . ILE B 1 102 ? -3.947 9.375 11.883 1 98.19 102 ILE B N 1
ATOM 1637 C CA . ILE B 1 102 ? -3.504 10.758 12.016 1 98.19 102 ILE B CA 1
ATOM 1638 C C . ILE B 1 102 ? -1.991 10.836 11.82 1 98.19 102 ILE B C 1
ATOM 1640 O O . ILE B 1 102 ? -1.231 10.211 12.562 1 98.19 102 ILE B O 1
ATOM 1644 N N . PHE B 1 103 ? -1.622 11.555 10.836 1 97.62 103 PHE B N 1
ATOM 1645 C CA . PHE B 1 103 ? -0.216 11.844 10.578 1 97.62 103 PHE B CA 1
ATOM 1646 C C . PHE B 1 103 ? 0.152 13.227 11.102 1 97.62 103 PHE B C 1
ATOM 1648 O O . PHE B 1 103 ? -0.506 14.219 10.773 1 97.62 103 PHE B O 1
ATOM 1655 N N . GLN B 1 104 ? 1.188 13.281 11.938 1 96.31 104 GLN B N 1
ATOM 1656 C CA . GLN B 1 104 ? 1.802 14.578 12.227 1 96.31 104 GLN B CA 1
ATOM 1657 C C . GLN B 1 104 ? 2.803 14.961 11.141 1 96.31 104 GLN B C 1
ATOM 1659 O O . GLN B 1 104 ? 3.777 14.25 10.906 1 96.31 104 GLN B O 1
ATOM 1664 N N . ILE B 1 105 ? 2.379 16.031 10.461 1 95.25 105 ILE B N 1
ATOM 1665 C CA . ILE B 1 105 ? 3.135 16.453 9.281 1 95.25 105 ILE B CA 1
ATOM 1666 C C . ILE B 1 105 ? 4.074 17.594 9.648 1 95.25 105 ILE B C 1
ATOM 1668 O O . ILE B 1 105 ? 3.656 18.562 10.281 1 95.25 105 ILE B O 1
ATOM 1672 N N . GLY B 1 106 ? 5.379 17.344 9.375 1 86.12 106 GLY B N 1
ATOM 1673 C CA . GLY B 1 106 ? 6.375 18.375 9.578 1 86.12 106 GLY B CA 1
ATOM 1674 C C . GLY B 1 106 ? 6.711 19.141 8.305 1 86.12 106 GLY B C 1
ATOM 1675 O O . GLY B 1 106 ? 5.918 19.156 7.363 1 86.12 106 GLY B O 1
ATOM 1676 N N . GLN B 1 107 ? 7.883 19.875 8.391 1 71.12 107 GLN B N 1
ATOM 1677 C CA . GLN B 1 107 ? 8.367 20.609 7.223 1 71.12 107 GLN B CA 1
ATOM 1678 C C . GLN B 1 107 ? 8.812 19.641 6.121 1 71.12 107 GLN B C 1
ATOM 1680 O O . GLN B 1 107 ? 9.609 18.734 6.367 1 71.12 107 GLN B O 1
ATOM 1685 N N . GLY B 1 108 ? 7.914 19.344 5.281 1 64.31 108 GLY B N 1
ATOM 1686 C CA . GLY B 1 108 ? 8.242 18.281 4.348 1 64.31 108 GLY B CA 1
ATOM 1687 C C . GLY B 1 108 ? 8.922 18.781 3.088 1 64.31 108 GLY B C 1
ATOM 1688 O O . GLY B 1 108 ? 9.469 19.875 3.068 1 64.31 108 GLY B O 1
ATOM 1689 N N . ARG B 1 109 ? 9.211 17.688 2.361 1 68.44 109 ARG B N 1
ATOM 1690 C CA . ARG B 1 109 ? 9.844 17.812 1.053 1 68.44 109 ARG B CA 1
ATOM 1691 C C . ARG B 1 109 ? 8.859 18.359 0.021 1 68.44 109 ARG B C 1
ATOM 1693 O O . ARG B 1 109 ? 7.641 18.25 0.193 1 68.44 109 ARG B O 1
ATOM 1700 N N . PRO B 1 110 ? 9.484 19 -0.921 1 82.75 110 PRO B N 1
ATOM 1701 C CA . PRO B 1 110 ? 8.586 19.469 -1.981 1 82.75 110 PRO B CA 1
ATOM 1702 C C . PRO B 1 110 ? 7.738 18.344 -2.57 1 82.75 110 PRO B C 1
ATOM 1704 O O . PRO B 1 110 ? 8.25 17.25 -2.822 1 82.75 110 PRO B O 1
ATOM 1707 N N . GLY B 1 111 ? 6.516 18.547 -2.643 1 90.38 111 GLY B N 1
ATOM 1708 C CA . GLY B 1 111 ? 5.613 17.688 -3.402 1 90.38 111 GLY B CA 1
ATOM 1709 C C . GLY B 1 111 ? 4.98 16.594 -2.568 1 90.38 111 GLY B C 1
ATOM 1710 O O . GLY B 1 111 ? 4.141 15.844 -3.061 1 90.38 111 GLY B O 1
ATOM 1711 N N . CYS B 1 112 ? 5.426 16.422 -1.352 1 93.81 112 CYS B N 1
ATOM 1712 C CA . CYS B 1 112 ? 4.82 15.43 -0.475 1 93.81 112 CYS B CA 1
ATOM 1713 C C . CYS B 1 112 ? 4.875 15.883 0.98 1 93.81 112 CYS B C 1
ATOM 1715 O O . CYS B 1 112 ? 5.785 16.609 1.375 1 93.81 112 CYS B O 1
ATOM 1717 N N . PHE B 1 113 ? 3.852 15.445 1.724 1 95.38 113 PHE B N 1
ATOM 1718 C CA . PHE B 1 113 ? 3.891 15.648 3.166 1 95.38 113 PHE B CA 1
ATOM 1719 C C . PHE B 1 113 ? 4.84 14.656 3.83 1 95.38 113 PHE B C 1
ATOM 1721 O O . PHE B 1 113 ? 4.863 13.477 3.471 1 95.38 113 PHE B O 1
ATOM 1728 N N . SER B 1 114 ? 5.656 15.227 4.777 1 94.44 114 SER B N 1
ATOM 1729 C CA . SER B 1 114 ? 6.582 14.383 5.527 1 94.44 114 SER B CA 1
ATOM 1730 C C . SER B 1 114 ? 6.023 14.039 6.906 1 94.44 114 SER B C 1
ATOM 1732 O O . SER B 1 114 ? 5.621 14.93 7.656 1 94.44 114 SER B O 1
ATOM 1734 N N . VAL B 1 115 ? 6.059 12.766 7.246 1 94.81 115 VAL B N 1
ATOM 1735 C CA . VAL B 1 115 ? 5.512 12.297 8.516 1 94.81 115 VAL B CA 1
ATOM 1736 C C . VAL B 1 115 ? 6.574 12.406 9.609 1 94.81 115 VAL B C 1
ATOM 1738 O O . VAL B 1 115 ? 7.68 11.883 9.469 1 94.81 115 VAL B O 1
ATOM 1741 N N . THR B 1 116 ? 6.258 13.07 10.633 1 93.25 116 THR B N 1
ATOM 1742 C CA . THR B 1 116 ? 7.156 13.133 11.781 1 93.25 116 THR B CA 1
ATOM 1743 C C . THR B 1 116 ? 6.727 12.148 12.867 1 93.25 116 THR B C 1
ATOM 1745 O O . THR B 1 116 ? 7.559 11.641 13.617 1 93.25 116 THR B O 1
ATOM 1748 N N . ARG B 1 117 ? 5.43 11.883 12.875 1 94.25 117 ARG B N 1
ATOM 1749 C CA . ARG B 1 117 ? 4.852 10.945 13.836 1 94.25 117 ARG B CA 1
ATOM 1750 C C . ARG B 1 117 ? 3.469 10.484 13.383 1 94.25 117 ARG B C 1
ATOM 1752 O O . ARG B 1 117 ? 2.766 11.211 12.68 1 94.25 117 ARG B O 1
ATOM 1759 N N . VAL B 1 118 ? 3.107 9.297 13.852 1 96.5 118 VAL B N 1
ATOM 1760 C CA . VAL B 1 118 ? 1.755 8.789 13.633 1 96.5 118 VAL B CA 1
ATOM 1761 C C . VAL B 1 118 ? 1.002 8.742 14.961 1 96.5 118 VAL B C 1
ATOM 1763 O O . VAL B 1 118 ? 1.538 8.281 15.969 1 96.5 118 VAL B O 1
ATOM 1766 N N . GLY B 1 119 ? -0.145 9.203 14.938 1 95.06 119 GLY B N 1
ATOM 1767 C CA . GLY B 1 119 ? -0.938 9.312 16.156 1 95.06 119 GLY B CA 1
ATOM 1768 C C . GLY B 1 119 ? -1.232 10.742 16.547 1 95.06 119 GLY B C 1
ATOM 1769 O O . GLY B 1 119 ? -0.773 11.68 15.898 1 95.06 119 GLY B O 1
ATOM 1770 N N . PRO B 1 120 ? -2.053 10.859 17.609 1 91.44 120 PRO B N 1
ATOM 1771 C CA . PRO B 1 120 ? -2.4 12.219 18.031 1 91.44 120 PRO B CA 1
ATOM 1772 C C . PRO B 1 120 ? -1.188 13.016 18.5 1 91.44 120 PRO B C 1
ATOM 1774 O O . PRO B 1 120 ? -0.192 12.438 18.938 1 91.44 120 PRO B O 1
#